Protein AF-A0A958LI31-F1 (afdb_monomer_lite)

pLDDT: mean 78.35, std 13.76, range [31.92, 94.5]

Structure (mmCIF, N/CA/C/O backbone):
data_AF-A0A958LI31-F1
#
_entry.id   AF-A0A958LI31-F1
#
loop_
_atom_site.group_PDB
_atom_site.id
_atom_site.type_symbol
_atom_site.label_atom_id
_atom_site.label_alt_id
_atom_site.label_comp_id
_atom_site.label_asym_id
_atom_site.label_entity_id
_atom_site.label_seq_id
_atom_site.pdbx_PDB_ins_code
_atom_site.Cartn_x
_atom_site.Cartn_y
_atom_site.Cartn_z
_atom_site.occupancy
_atom_site.B_iso_or_equiv
_atom_site.auth_seq_id
_atom_site.auth_comp_id
_atom_site.auth_asym_id
_atom_site.auth_atom_id
_atom_site.pdbx_PDB_model_num
ATOM 1 N N . GLU A 1 1 ? -22.443 12.038 31.064 1.00 70.25 1 GLU A N 1
ATOM 2 C CA . GLU A 1 1 ? -21.748 12.732 29.961 1.00 70.25 1 GLU A CA 1
ATOM 3 C C . GLU A 1 1 ? -21.673 11.789 28.773 1.00 70.25 1 GLU A C 1
ATOM 5 O O . GLU A 1 1 ? -21.521 10.592 28.988 1.00 70.25 1 GLU A O 1
ATOM 10 N N . THR A 1 2 ? -21.843 12.291 27.550 1.00 79.44 2 THR A N 1
ATOM 11 C CA . THR A 1 2 ? -21.658 11.473 26.344 1.00 79.44 2 THR A CA 1
ATOM 12 C C . THR A 1 2 ? -20.166 11.393 26.054 1.00 79.44 2 THR A C 1
ATOM 14 O O . THR A 1 2 ? -19.547 12.413 25.758 1.00 79.44 2 THR A O 1
ATOM 17 N N . LEU A 1 3 ? -19.588 10.199 26.161 1.00 82.00 3 LEU A N 1
ATOM 18 C CA . LEU A 1 3 ? -18.209 9.956 25.748 1.00 82.00 3 LEU A CA 1
ATOM 19 C C . LEU A 1 3 ? -18.141 9.955 24.220 1.00 82.00 3 LEU A C 1
ATOM 21 O O . LEU A 1 3 ? -19.042 9.446 23.557 1.00 82.00 3 LEU A O 1
ATOM 25 N N . TYR A 1 4 ? -17.075 10.512 23.661 1.00 84.31 4 TYR A N 1
ATOM 26 C CA . TYR A 1 4 ? -16.811 10.500 22.225 1.00 84.31 4 TYR A CA 1
ATOM 27 C C . TYR A 1 4 ? -15.497 9.786 21.962 1.00 84.31 4 TYR A C 1
ATOM 29 O O . TYR A 1 4 ? -14.560 9.907 22.750 1.00 84.31 4 TYR A O 1
ATOM 37 N N . VAL A 1 5 ? -15.419 9.078 20.839 1.00 83.12 5 VAL A N 1
ATOM 38 C CA . VAL A 1 5 ? -14.192 8.412 20.402 1.00 83.12 5 VAL A CA 1
ATOM 39 C C . VAL A 1 5 ? -13.949 8.705 18.927 1.00 83.12 5 VAL A C 1
ATOM 41 O O . VAL A 1 5 ? -14.885 8.730 18.131 1.00 83.12 5 VAL A O 1
ATOM 44 N N . SER A 1 6 ? -12.685 8.922 18.584 1.00 84.31 6 SER A N 1
ATOM 45 C CA . SER A 1 6 ? -12.131 8.942 17.229 1.00 84.31 6 SER A CA 1
ATOM 46 C C . SER A 1 6 ? -10.916 8.013 17.184 1.00 84.31 6 SER A C 1
ATOM 48 O O . SER A 1 6 ? -10.427 7.573 18.229 1.00 84.31 6 SER A O 1
ATOM 50 N N . ALA A 1 7 ? -10.425 7.708 15.986 1.00 81.00 7 ALA A N 1
ATOM 51 C CA . ALA A 1 7 ? -9.221 6.905 15.811 1.00 81.00 7 ALA A CA 1
ATOM 52 C C . ALA A 1 7 ? -8.432 7.359 14.579 1.00 81.00 7 ALA A C 1
ATOM 54 O O . ALA A 1 7 ? -8.990 7.958 13.665 1.00 81.00 7 ALA A O 1
ATOM 55 N N . ASN A 1 8 ? -7.143 7.031 14.548 1.00 81.75 8 ASN A N 1
ATOM 56 C CA . ASN A 1 8 ? -6.332 7.047 13.335 1.00 81.75 8 ASN A CA 1
ATOM 57 C C . ASN A 1 8 ? -5.664 5.676 13.206 1.00 81.75 8 ASN A C 1
ATOM 59 O O . ASN A 1 8 ? -5.265 5.103 14.222 1.00 81.75 8 ASN A O 1
ATOM 63 N N . ALA A 1 9 ? -5.537 5.167 11.986 1.00 81.50 9 ALA A N 1
ATOM 64 C CA . ALA A 1 9 ? -4.771 3.961 11.696 1.00 81.50 9 ALA A CA 1
ATOM 65 C C . ALA A 1 9 ? -3.677 4.286 10.681 1.00 81.50 9 ALA A C 1
ATOM 67 O O . ALA A 1 9 ? -3.949 4.938 9.677 1.00 81.50 9 ALA A O 1
ATOM 68 N N . TRP A 1 10 ? -2.464 3.813 10.952 1.00 81.06 10 TRP A N 1
ATOM 69 C CA . TRP A 1 10 ? -1.325 3.899 10.046 1.00 81.06 10 TRP A CA 1
ATOM 70 C C . TRP A 1 10 ? -0.891 2.476 9.725 1.00 81.06 10 TRP A C 1
ATOM 72 O O . TRP A 1 10 ? -0.568 1.708 10.632 1.00 81.06 10 TRP A O 1
ATOM 82 N N . LEU A 1 11 ? -0.970 2.113 8.453 1.00 83.19 11 LEU A N 1
ATOM 83 C CA . LEU A 1 11 ? -0.485 0.846 7.930 1.00 83.19 11 LEU A CA 1
ATOM 84 C C . LEU A 1 11 ? 0.912 1.094 7.384 1.00 83.19 11 LEU A C 1
ATOM 86 O O . LEU A 1 11 ? 1.077 2.004 6.575 1.00 83.19 11 LEU A O 1
ATOM 90 N N . TYR A 1 12 ? 1.880 0.305 7.828 1.00 83.06 12 TYR A N 1
ATOM 91 C CA . TYR A 1 12 ? 3.268 0.382 7.387 1.00 83.06 12 TYR A CA 1
ATOM 92 C C . TYR A 1 12 ? 3.603 -0.839 6.541 1.00 83.06 12 TYR A C 1
ATOM 94 O O . TYR A 1 12 ? 3.030 -1.914 6.741 1.00 83.06 12 TYR A O 1
ATOM 102 N N . PHE A 1 13 ? 4.527 -0.655 5.609 1.00 82.69 13 PHE A N 1
ATOM 103 C CA . PHE A 1 13 ? 5.178 -1.755 4.907 1.00 82.69 13 PHE A CA 1
ATOM 104 C C . PHE A 1 13 ? 6.482 -2.077 5.630 1.00 82.69 13 PHE A C 1
ATOM 106 O O . PHE A 1 13 ? 7.170 -1.147 6.030 1.00 82.69 13 PHE A O 1
ATOM 113 N N . ASP A 1 14 ? 6.828 -3.349 5.775 1.00 80.56 14 ASP A N 1
ATOM 114 C CA . ASP A 1 14 ? 8.013 -3.811 6.504 1.00 80.56 14 ASP A CA 1
ATOM 115 C C . ASP A 1 14 ? 8.055 -3.298 7.965 1.00 80.56 14 ASP A C 1
ATOM 117 O O . ASP A 1 14 ? 7.005 -3.219 8.615 1.00 80.56 14 ASP A O 1
ATOM 121 N N . ASP A 1 15 ? 9.233 -2.975 8.513 1.00 77.50 15 ASP A N 1
ATOM 122 C CA . ASP A 1 15 ? 9.362 -2.411 9.860 1.00 77.50 15 ASP A CA 1
ATOM 123 C C . ASP A 1 15 ? 8.848 -0.951 9.913 1.00 77.50 15 ASP A C 1
ATOM 125 O O . ASP A 1 15 ? 9.413 -0.069 9.264 1.00 77.50 15 ASP A O 1
ATOM 129 N N . PRO A 1 16 ? 7.828 -0.618 10.726 1.00 73.00 16 PRO A N 1
ATOM 130 C CA . PRO A 1 16 ? 7.309 0.745 10.878 1.00 73.00 16 PRO A CA 1
ATOM 131 C C . PRO A 1 16 ? 8.311 1.771 11.431 1.00 73.00 16 PRO A C 1
ATOM 133 O O . PRO A 1 16 ? 8.047 2.970 11.340 1.00 73.00 16 PRO A O 1
ATOM 136 N N . ASN A 1 17 ? 9.419 1.344 12.041 1.00 74.94 17 ASN A N 1
ATOM 137 C CA . ASN A 1 17 ? 10.481 2.240 12.508 1.00 74.94 17 ASN A CA 1
ATOM 138 C C . ASN A 1 17 ? 11.459 2.619 11.390 1.00 74.94 17 ASN A C 1
ATOM 140 O O . ASN A 1 17 ? 12.151 3.630 11.510 1.00 74.94 17 ASN A O 1
ATOM 144 N N . GLU A 1 18 ? 11.516 1.820 10.327 1.00 75.19 18 GLU A N 1
ATOM 145 C CA . GLU A 1 18 ? 12.444 1.994 9.205 1.00 75.19 18 GLU A CA 1
ATOM 146 C C . GLU A 1 18 ? 11.712 2.390 7.914 1.00 75.19 18 GLU A C 1
ATOM 148 O O . GLU A 1 18 ? 12.290 2.998 7.010 1.00 75.19 18 GLU A O 1
ATOM 153 N N . SER A 1 19 ? 10.414 2.100 7.838 1.00 78.62 19 SER A N 1
ATOM 154 C CA . SER A 1 19 ? 9.608 2.293 6.647 1.00 78.62 19 SER A CA 1
ATOM 155 C C . SER A 1 19 ? 9.188 3.738 6.428 1.00 78.62 19 SER A C 1
ATOM 157 O O . SER A 1 19 ? 8.560 4.383 7.271 1.00 78.62 19 SER A O 1
ATOM 159 N N . ASN A 1 20 ? 9.461 4.223 5.219 1.00 77.75 20 ASN A N 1
ATOM 160 C CA . ASN A 1 20 ? 8.938 5.492 4.714 1.00 77.75 20 ASN A CA 1
ATOM 161 C C . ASN A 1 20 ? 7.593 5.322 3.981 1.00 77.75 20 ASN A C 1
ATOM 163 O O . ASN A 1 20 ? 6.986 6.303 3.538 1.00 77.75 20 ASN A O 1
ATOM 167 N N . GLU A 1 21 ? 7.119 4.083 3.852 1.00 86.44 21 GLU A N 1
ATOM 168 C CA . GLU A 1 21 ? 5.902 3.728 3.140 1.00 86.44 21 GLU A CA 1
ATOM 169 C C . GLU A 1 21 ? 4.777 3.476 4.124 1.00 86.44 21 GLU A C 1
ATOM 171 O O . GLU A 1 21 ? 4.844 2.588 4.975 1.00 86.44 21 GLU A O 1
ATOM 176 N N . PHE A 1 22 ? 3.709 4.254 3.992 1.00 86.25 22 PHE A N 1
ATOM 177 C CA . PHE A 1 22 ? 2.566 4.099 4.867 1.00 86.25 22 PHE A CA 1
ATOM 178 C C . PHE A 1 22 ? 1.269 4.556 4.217 1.00 86.25 22 PHE A C 1
ATOM 180 O O . PHE A 1 22 ? 1.245 5.433 3.351 1.00 86.25 22 PHE A O 1
ATOM 187 N N . ILE A 1 23 ? 0.170 4.009 4.727 1.00 85.00 23 ILE A N 1
ATOM 188 C CA . ILE A 1 23 ? -1.191 4.448 4.432 1.00 85.00 23 ILE A CA 1
ATOM 189 C C . ILE A 1 23 ? -1.825 4.904 5.737 1.00 85.00 23 ILE A C 1
ATOM 191 O O . ILE A 1 23 ? -1.855 4.164 6.718 1.00 85.00 23 ILE A O 1
ATOM 195 N N . GLY A 1 24 ? -2.334 6.133 5.750 1.00 83.44 24 GLY A N 1
ATOM 196 C CA . GLY A 1 24 ? -3.029 6.694 6.904 1.00 83.44 24 GLY A CA 1
ATOM 197 C C . GLY A 1 24 ? -4.534 6.765 6.675 1.00 83.44 24 GLY A C 1
ATOM 198 O O . GLY A 1 24 ? -4.978 7.214 5.618 1.00 83.44 24 GLY A O 1
ATOM 199 N N . TYR A 1 25 ? -5.300 6.367 7.688 1.00 83.75 25 TYR A N 1
ATOM 200 C CA . TYR A 1 25 ? -6.749 6.512 7.773 1.00 83.75 25 TYR A CA 1
ATOM 201 C C . TYR A 1 25 ? -7.124 7.322 9.003 1.00 83.75 25 TYR A C 1
ATOM 203 O O . TYR A 1 25 ? -6.691 7.014 10.118 1.00 83.75 25 TYR A O 1
ATOM 211 N N . LYS A 1 26 ? -8.004 8.303 8.816 1.00 84.38 26 LYS A N 1
ATOM 212 C CA . LYS A 1 26 ? -8.664 9.011 9.907 1.00 84.38 26 LYS A CA 1
ATOM 213 C C . LYS A 1 26 ? -10.083 8.478 10.069 1.00 84.38 26 LYS A C 1
ATOM 21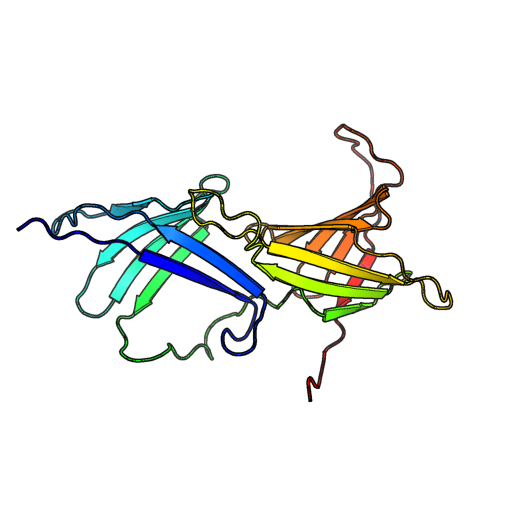5 O O . LYS A 1 26 ? -10.817 8.325 9.099 1.00 84.38 26 LYS A O 1
ATOM 220 N N . PHE A 1 27 ? -10.486 8.231 11.306 1.00 84.06 27 PHE A N 1
ATOM 221 C CA . PHE A 1 27 ? -11.846 7.839 11.651 1.00 84.06 27 PHE A CA 1
ATOM 222 C C . PHE A 1 27 ? -12.507 8.951 12.449 1.00 84.06 27 PHE A C 1
ATOM 224 O O . PHE A 1 27 ? -11.981 9.397 13.478 1.00 84.06 27 PHE A O 1
ATOM 231 N N . ASP A 1 28 ? -13.663 9.395 11.967 1.00 83.12 28 ASP A N 1
ATOM 232 C CA . ASP A 1 28 ? -14.330 10.561 12.525 1.00 83.12 28 ASP A CA 1
ATOM 233 C C . ASP A 1 28 ? -14.778 10.341 13.969 1.00 83.12 28 ASP A C 1
ATOM 235 O O . ASP A 1 28 ? -15.112 9.236 14.412 1.00 83.12 28 ASP A O 1
ATOM 239 N N . GLN A 1 29 ? -14.784 11.441 14.719 1.00 85.25 29 GLN A N 1
ATOM 240 C CA . GLN A 1 29 ? -15.249 11.441 16.094 1.00 85.25 29 GLN A CA 1
ATOM 241 C C . GLN A 1 29 ? -16.747 11.147 16.142 1.00 85.25 29 GLN A C 1
ATOM 243 O O . GLN A 1 29 ? -17.547 11.804 15.477 1.00 85.25 29 GLN A O 1
ATOM 248 N N . ARG A 1 30 ? -17.146 10.202 16.994 1.00 83.75 30 ARG A N 1
ATOM 249 C CA . ARG A 1 30 ? -18.555 9.846 17.186 1.00 83.75 30 ARG A CA 1
ATOM 250 C C . ARG A 1 30 ? -18.868 9.482 18.641 1.00 83.75 30 AR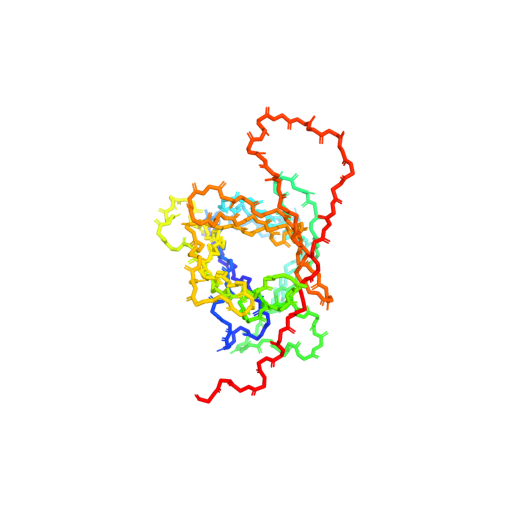G A C 1
ATOM 252 O O . ARG A 1 30 ? -17.958 9.096 19.379 1.00 83.75 30 ARG A O 1
ATOM 259 N N . PRO A 1 31 ? -20.138 9.598 19.072 1.00 84.00 31 PRO A N 1
ATOM 260 C CA . PRO A 1 31 ? -20.556 9.179 20.405 1.00 84.00 31 PRO A CA 1
ATOM 261 C C . PRO A 1 31 ? -20.245 7.700 20.641 1.00 84.00 31 PRO A C 1
ATOM 263 O O . PRO A 1 31 ? -20.618 6.846 19.834 1.00 84.00 31 PRO A O 1
ATOM 266 N N . TYR A 1 32 ? -19.589 7.402 21.756 1.00 76.62 32 TYR A N 1
ATOM 267 C CA . TYR A 1 32 ? -19.363 6.048 22.231 1.00 76.62 32 TYR A CA 1
ATOM 268 C C . TYR A 1 32 ? -20.635 5.522 22.892 1.00 76.62 32 TYR A C 1
ATOM 270 O O . TYR A 1 32 ? -21.136 6.087 23.865 1.00 76.62 32 TYR A O 1
ATOM 278 N N . LEU A 1 33 ? -21.166 4.441 22.328 1.00 72.19 33 LEU A N 1
ATOM 279 C CA . LEU A 1 33 ? -22.332 3.742 22.847 1.00 72.19 33 LEU A CA 1
ATOM 280 C C . LEU A 1 33 ? -21.827 2.467 23.521 1.00 72.19 33 LEU A C 1
ATOM 282 O O . LEU A 1 33 ? -21.555 1.479 22.845 1.00 72.19 33 LEU A O 1
ATOM 286 N N . ASP A 1 34 ? -21.704 2.515 24.849 1.00 58.94 34 ASP A N 1
ATOM 287 C CA . ASP A 1 34 ? -21.115 1.475 25.718 1.00 58.94 34 ASP A CA 1
ATOM 288 C C . ASP A 1 34 ? -21.792 0.089 25.598 1.00 58.94 34 ASP A C 1
ATOM 290 O O . ASP A 1 34 ? -21.317 -0.914 26.119 1.00 58.94 34 ASP A O 1
ATOM 294 N N . THR A 1 35 ? -22.920 0.019 24.890 1.00 56.00 35 THR A N 1
ATOM 295 C CA . THR A 1 35 ? -23.760 -1.170 24.715 1.00 56.00 35 THR A CA 1
ATOM 296 C C . THR A 1 35 ? -23.881 -1.639 23.267 1.00 56.00 35 THR A C 1
ATOM 298 O O . THR A 1 35 ? -24.686 -2.529 23.003 1.00 56.00 35 THR A O 1
ATOM 301 N N . ALA A 1 36 ? -23.138 -1.060 22.317 1.00 58.12 36 ALA A N 1
ATOM 302 C CA . ALA A 1 36 ? -23.287 -1.383 20.900 1.00 58.12 36 ALA A CA 1
ATOM 303 C C . ALA A 1 36 ? -22.336 -2.518 20.465 1.00 58.12 36 ALA A C 1
ATOM 305 O O . ALA A 1 36 ? -21.187 -2.238 20.106 1.00 58.12 36 ALA A O 1
ATOM 306 N N . PRO A 1 37 ? -22.780 -3.794 20.405 1.00 62.09 37 PRO A N 1
ATOM 307 C CA . PRO A 1 37 ? -22.110 -4.747 19.532 1.00 62.09 37 PRO A CA 1
ATOM 308 C C . PRO A 1 37 ? -22.123 -4.161 18.115 1.00 62.09 37 PRO A C 1
ATOM 310 O O . PRO A 1 37 ? -23.160 -3.668 17.665 1.00 62.09 37 PRO A O 1
ATOM 313 N N . ASN A 1 38 ? -20.995 -4.230 17.402 1.00 71.94 38 ASN A N 1
ATOM 314 C CA . ASN A 1 38 ? -20.827 -3.682 16.048 1.00 71.94 38 ASN A CA 1
ATOM 315 C C . ASN A 1 38 ? -20.674 -2.158 15.973 1.00 71.94 38 ASN A C 1
ATOM 317 O O . ASN A 1 38 ? -21.108 -1.546 14.995 1.00 71.94 38 ASN A O 1
ATOM 321 N N . PHE A 1 39 ? -20.054 -1.536 16.977 1.00 83.94 39 PHE A N 1
ATOM 322 C CA . PHE A 1 39 ? -19.638 -0.141 16.856 1.00 83.94 39 PHE A CA 1
ATOM 323 C C . PHE A 1 39 ? -18.774 0.050 15.600 1.00 83.94 39 PHE A C 1
ATOM 325 O O . PHE A 1 39 ? -17.855 -0.725 15.348 1.00 83.94 39 PHE A O 1
ATOM 332 N N . LEU A 1 40 ? -19.076 1.077 14.809 1.00 86.75 40 LEU A N 1
ATOM 333 C CA . LEU A 1 40 ? -18.458 1.302 13.508 1.00 86.75 40 LEU A CA 1
ATOM 334 C C . LEU A 1 40 ? -17.608 2.568 13.544 1.00 86.75 40 LEU A C 1
ATOM 336 O O . LEU A 1 40 ? -18.116 3.653 13.810 1.00 86.75 40 LEU A O 1
ATOM 340 N N . PHE A 1 41 ? -16.326 2.457 13.249 1.00 86.25 41 PHE A N 1
ATOM 341 C CA . PHE A 1 41 ? -15.508 3.605 12.898 1.00 86.25 41 PHE A CA 1
ATOM 342 C C . PHE A 1 41 ? -15.597 3.794 11.389 1.00 86.25 41 PHE A C 1
ATOM 344 O O . PHE A 1 41 ? -15.041 3.008 10.622 1.00 86.25 41 PHE A O 1
ATOM 351 N N . GLU A 1 42 ? -16.332 4.822 10.977 1.00 84.44 42 GLU A N 1
ATOM 352 C CA . GLU A 1 42 ? -16.373 5.240 9.580 1.00 84.44 42 GLU A CA 1
ATOM 353 C C . GLU A 1 42 ? -15.064 5.949 9.269 1.00 84.44 42 GLU A C 1
ATOM 355 O O . GLU A 1 42 ? -14.726 6.962 9.889 1.00 84.44 42 GLU A O 1
ATOM 360 N N . GLY A 1 43 ? -14.289 5.334 8.382 1.00 74.81 43 GLY A N 1
ATOM 361 C CA . GLY A 1 43 ? -13.014 5.864 7.955 1.00 74.81 43 GLY A CA 1
ATOM 362 C C . GLY A 1 43 ? -13.206 6.823 6.802 1.00 74.81 43 GLY A C 1
ATOM 363 O O . GLY A 1 43 ? -14.128 6.720 5.982 1.00 74.81 43 GLY A O 1
ATOM 364 N N . SER A 1 44 ? -12.289 7.761 6.741 1.00 73.50 44 SER A N 1
ATOM 365 C CA . SER A 1 44 ? -12.113 8.636 5.615 1.00 73.50 44 SER A CA 1
ATOM 366 C C . SER A 1 44 ? -11.440 7.850 4.467 1.00 73.50 44 SER A C 1
ATOM 368 O O . SER A 1 44 ? -10.626 6.956 4.703 1.00 73.50 44 SER A O 1
ATOM 370 N N . GLY A 1 45 ? -11.852 8.073 3.215 1.00 78.44 45 GLY A N 1
ATOM 371 C CA . GLY A 1 45 ? -11.432 7.225 2.085 1.00 78.44 45 GLY A CA 1
ATOM 372 C C . GLY A 1 45 ? -12.177 5.881 2.012 1.00 78.44 45 GLY A C 1
ATOM 373 O O . GLY A 1 45 ? -13.397 5.843 2.190 1.00 78.44 45 GLY A O 1
ATOM 374 N N . ASP A 1 46 ? -11.457 4.791 1.718 1.00 81.38 46 ASP A N 1
ATOM 375 C CA . ASP A 1 46 ? -12.030 3.466 1.411 1.00 81.38 46 ASP A CA 1
ATOM 376 C C . ASP A 1 46 ? -12.180 2.529 2.626 1.00 81.38 46 ASP A C 1
ATOM 378 O O . ASP A 1 46 ? -12.748 1.458 2.496 1.00 81.38 46 ASP A O 1
ATOM 382 N N . ALA A 1 47 ? -11.727 2.889 3.828 1.00 87.50 47 ALA A N 1
ATOM 383 C CA . ALA A 1 47 ? -11.799 1.969 4.968 1.00 87.50 47 ALA A CA 1
ATOM 384 C C . ALA A 1 47 ? -12.974 2.250 5.913 1.00 87.50 47 ALA A C 1
ATOM 386 O O . ALA A 1 47 ? -13.382 3.396 6.111 1.00 87.50 47 ALA A O 1
ATOM 387 N N . PHE A 1 48 ? -13.470 1.204 6.569 1.00 89.56 48 PHE A N 1
ATOM 388 C CA . PHE A 1 48 ? -14.190 1.318 7.836 1.00 89.56 48 PHE A CA 1
ATOM 389 C C . PHE A 1 48 ? -13.826 0.152 8.758 1.00 89.56 48 PHE A C 1
ATOM 391 O O . PHE A 1 48 ? -13.458 -0.937 8.314 1.00 89.56 48 PHE A O 1
ATOM 398 N N . PHE A 1 49 ? -13.933 0.376 10.065 1.00 88.44 49 PHE A N 1
ATOM 399 C CA . PHE A 1 49 ? -13.574 -0.614 11.075 1.00 88.44 49 PHE A CA 1
ATOM 400 C C . PHE A 1 49 ? -14.776 -0.938 11.958 1.00 88.44 49 PHE A C 1
ATOM 402 O O . PHE A 1 49 ? -15.327 -0.071 12.638 1.00 88.44 49 PHE A O 1
ATOM 409 N N . ARG A 1 50 ? -15.198 -2.204 11.955 1.00 90.00 50 ARG A N 1
ATOM 410 C CA . ARG A 1 50 ? -16.307 -2.694 12.777 1.00 90.00 50 ARG A CA 1
ATOM 411 C C . ARG A 1 50 ? -15.759 -3.356 14.029 1.00 90.00 50 ARG A C 1
ATOM 413 O O . ARG A 1 50 ? -15.207 -4.449 13.963 1.00 90.00 50 ARG A O 1
ATOM 420 N N . VAL A 1 51 ? -15.976 -2.743 15.182 1.00 88.00 51 VAL A N 1
ATOM 421 C CA . VAL A 1 51 ? -15.632 -3.325 16.479 1.00 88.00 51 VAL A CA 1
ATOM 422 C C . VAL A 1 51 ? -16.599 -4.456 16.810 1.00 88.00 51 VAL A C 1
ATOM 424 O O . VAL A 1 51 ? -17.814 -4.258 16.886 1.00 88.00 51 VAL A O 1
ATOM 427 N N . THR A 1 52 ? -16.055 -5.644 17.050 1.00 87.75 52 THR A N 1
ATOM 428 C CA . THR A 1 52 ? -16.814 -6.829 17.471 1.00 87.75 52 THR A CA 1
ATOM 429 C C . THR A 1 52 ? -16.647 -7.113 18.960 1.00 87.75 52 THR A C 1
ATOM 431 O O . THR A 1 52 ? -17.554 -7.670 19.574 1.00 87.75 52 THR A O 1
ATOM 434 N N . SER A 1 53 ? -15.528 -6.696 19.560 1.00 85.06 53 SER A N 1
ATOM 435 C CA . SER A 1 53 ? -15.277 -6.798 20.996 1.00 85.06 53 SER A CA 1
ATOM 436 C C . SER A 1 53 ? -14.433 -5.626 21.484 1.00 85.06 53 SER A C 1
ATOM 438 O O . SER A 1 53 ? -13.452 -5.237 20.853 1.00 85.06 53 SER A O 1
ATOM 440 N N . TRP A 1 54 ? -14.807 -5.067 22.629 1.00 84.12 54 TRP A N 1
ATOM 441 C CA . TRP A 1 54 ? -14.100 -3.964 23.264 1.00 84.12 54 TRP A CA 1
ATOM 442 C C . TRP A 1 54 ? -13.900 -4.297 24.740 1.00 84.12 54 TRP A C 1
ATOM 444 O O . TRP A 1 54 ? -14.864 -4.428 25.490 1.00 84.12 54 TRP A O 1
ATOM 454 N N . THR A 1 55 ? -12.649 -4.425 25.174 1.00 81.12 55 THR A N 1
ATOM 455 C CA . THR A 1 55 ? -12.287 -4.707 26.568 1.00 81.12 55 THR A CA 1
ATOM 456 C C . THR A 1 55 ? -11.357 -3.628 27.124 1.00 81.12 55 THR A C 1
ATOM 458 O O . THR A 1 55 ? -10.942 -2.695 26.431 1.00 81.12 55 THR A O 1
ATOM 461 N N . SER A 1 56 ? -11.010 -3.739 28.408 1.00 78.50 56 SER A N 1
ATOM 462 C CA . SER A 1 56 ? -10.011 -2.866 29.029 1.00 78.50 56 SER A CA 1
ATOM 463 C C . SER A 1 56 ? -8.610 -3.044 28.437 1.00 78.50 56 SER A C 1
ATOM 465 O O . SER A 1 56 ? -7.824 -2.102 28.498 1.00 78.50 56 SER A O 1
ATOM 467 N N . THR A 1 57 ? -8.314 -4.203 27.840 1.00 80.44 57 THR A N 1
ATOM 468 C CA . THR A 1 57 ? -6.983 -4.580 27.342 1.00 80.44 57 THR A CA 1
ATOM 469 C C . THR A 1 57 ? -6.881 -4.627 25.822 1.00 80.44 57 THR A C 1
ATOM 471 O O . THR A 1 57 ? -5.771 -4.572 25.301 1.00 80.44 57 THR A O 1
ATOM 474 N N . ALA A 1 58 ? -7.990 -4.716 25.086 1.00 82.56 58 ALA A N 1
ATOM 475 C CA . ALA A 1 58 ?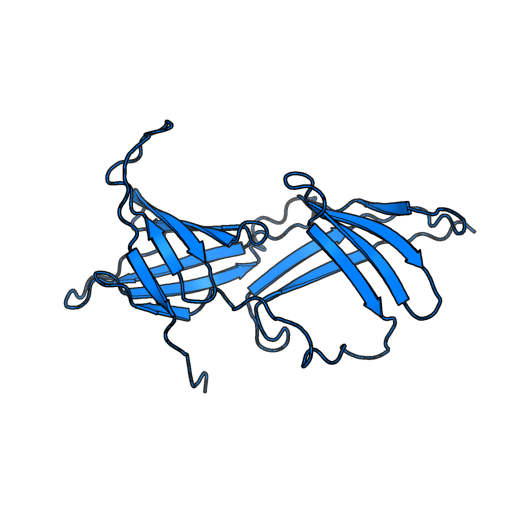 -7.956 -4.792 23.630 1.00 82.56 58 ALA A CA 1
ATOM 476 C C . ALA A 1 58 ? -9.251 -4.301 22.971 1.00 82.56 58 ALA A C 1
ATOM 478 O O . ALA A 1 58 ? -10.331 -4.353 23.557 1.00 82.56 58 ALA A O 1
ATOM 479 N N . ILE A 1 59 ? -9.136 -3.873 21.718 1.00 83.56 59 ILE A N 1
ATOM 480 C CA . ILE A 1 59 ? -10.255 -3.660 20.801 1.00 83.56 59 ILE A CA 1
ATOM 481 C C . ILE A 1 59 ? -10.064 -4.644 19.652 1.00 83.56 59 ILE A C 1
ATOM 483 O O . ILE A 1 59 ? -9.049 -4.603 18.963 1.00 83.56 59 ILE A O 1
ATOM 487 N N . VAL A 1 60 ? -11.024 -5.541 19.463 1.00 86.81 60 VAL A N 1
ATOM 488 C CA . VAL A 1 60 ? -11.038 -6.513 18.370 1.00 86.81 60 VAL A CA 1
ATOM 489 C C . VAL A 1 60 ? -12.162 -6.144 17.422 1.00 86.81 60 VAL A C 1
ATOM 491 O O . VAL A 1 60 ? -13.266 -5.777 17.836 1.00 86.81 60 VAL A O 1
ATOM 494 N N . GLY A 1 61 ? -11.889 -6.251 16.135 1.00 89.88 61 GLY A N 1
ATOM 495 C CA . GLY A 1 61 ? -12.877 -5.968 15.123 1.00 89.88 61 GLY A CA 1
ATOM 496 C C . GLY A 1 61 ? -12.485 -6.502 13.767 1.00 89.88 61 GLY A C 1
ATOM 497 O O . GLY A 1 61 ? -11.597 -7.337 13.611 1.00 89.88 61 GLY A O 1
ATOM 498 N N . GLU A 1 62 ? -13.187 -5.999 12.776 1.00 91.75 62 GLU A N 1
ATOM 499 C CA . GLU A 1 62 ? -13.053 -6.381 11.389 1.00 91.75 62 GLU A CA 1
ATOM 500 C C . GLU A 1 62 ? -12.748 -5.137 10.568 1.00 91.75 62 GLU A C 1
ATOM 502 O O . GLU A 1 62 ? -13.432 -4.116 10.694 1.00 91.75 62 GLU A O 1
ATOM 507 N N . TRP A 1 63 ? -11.716 -5.231 9.739 1.00 89.81 63 TRP A N 1
ATOM 508 C CA . TRP A 1 63 ? -11.364 -4.198 8.780 1.00 89.81 63 TRP A CA 1
ATOM 509 C C . TRP A 1 63 ? -12.085 -4.453 7.467 1.00 89.81 63 TRP A C 1
ATOM 511 O O . TRP A 1 63 ? -12.085 -5.578 6.954 1.00 89.81 63 TRP A O 1
ATOM 521 N N . TYR A 1 64 ? -12.684 -3.403 6.923 1.00 91.38 64 TYR A N 1
ATOM 522 C CA . TYR A 1 64 ? -13.377 -3.442 5.650 1.00 91.38 64 TYR A CA 1
ATOM 523 C C . TYR A 1 64 ? -12.841 -2.362 4.721 1.00 91.38 64 TYR A C 1
ATOM 525 O O . TYR A 1 64 ? -12.615 -1.228 5.139 1.00 91.38 64 TYR A O 1
ATOM 533 N N . SER A 1 65 ? -12.723 -2.729 3.452 1.00 88.12 65 SER A N 1
ATOM 534 C CA . SER A 1 65 ? -12.696 -1.811 2.323 1.00 88.12 65 SER A CA 1
ATOM 535 C C . SER A 1 65 ? -14.141 -1.581 1.853 1.00 88.12 65 SER A C 1
ATOM 537 O O . SER A 1 65 ? -14.943 -2.518 1.801 1.00 88.12 65 SER A O 1
ATOM 539 N N . LYS A 1 66 ? -14.506 -0.343 1.514 1.00 87.06 66 LYS A N 1
ATOM 540 C CA . LYS A 1 66 ? -15.824 0.013 0.968 1.00 87.06 66 LYS A CA 1
ATOM 541 C C . LYS A 1 66 ? -15.975 -0.533 -0.451 1.00 87.06 66 LYS A C 1
ATOM 543 O O . LYS A 1 66 ? -17.093 -0.838 -0.858 1.00 87.06 66 LYS A O 1
ATOM 548 N N . VAL A 1 67 ? -14.864 -0.690 -1.168 1.00 86.94 67 VAL A N 1
ATOM 549 C CA . VAL A 1 67 ? -14.806 -1.275 -2.511 1.00 86.94 67 VAL A CA 1
ATOM 550 C C . VAL A 1 67 ? -14.731 -2.806 -2.470 1.00 86.94 67 VAL A C 1
ATOM 552 O O . VAL A 1 67 ? -15.489 -3.468 -3.178 1.00 86.94 67 VAL A O 1
ATOM 555 N N . TYR A 1 68 ? -13.865 -3.384 -1.635 1.00 84.56 68 TYR A N 1
ATOM 556 C CA . TYR A 1 68 ? -13.543 -4.820 -1.658 1.00 84.56 68 TYR A CA 1
ATOM 557 C C . TYR A 1 68 ? -14.234 -5.650 -0.563 1.00 84.56 68 TYR A C 1
ATOM 559 O O . TYR A 1 68 ? -14.200 -6.880 -0.595 1.00 84.56 68 TYR A O 1
ATOM 567 N N . GLY A 1 69 ? -14.904 -5.013 0.398 1.00 90.38 69 GLY A N 1
ATOM 568 C CA . GLY A 1 69 ? -15.596 -5.696 1.490 1.00 90.38 69 GLY A CA 1
ATOM 569 C C . GLY A 1 69 ? -14.668 -6.083 2.644 1.00 90.38 69 GLY A C 1
ATOM 570 O O . GLY A 1 69 ? -13.776 -5.327 3.019 1.00 90.38 69 GLY A O 1
ATOM 571 N N . ARG A 1 70 ? -14.921 -7.232 3.288 1.00 91.62 70 ARG A N 1
ATOM 572 C CA . ARG A 1 70 ? -14.192 -7.658 4.498 1.00 91.62 70 ARG A CA 1
ATOM 573 C C . ARG A 1 70 ? -12.758 -8.047 4.145 1.00 91.62 70 ARG A C 1
ATOM 575 O O . ARG A 1 70 ? -12.553 -9.051 3.474 1.00 91.62 70 ARG A O 1
ATOM 582 N N . VAL A 1 71 ? -11.793 -7.299 4.669 1.00 87.50 71 VAL A N 1
ATOM 583 C CA . VAL A 1 71 ? -10.358 -7.524 4.434 1.00 87.50 71 VAL A CA 1
ATOM 584 C C . VAL A 1 71 ? -9.794 -8.494 5.464 1.00 87.50 71 VAL A C 1
ATOM 586 O O . VAL A 1 71 ? -9.078 -9.427 5.120 1.00 87.50 71 VAL A O 1
ATOM 589 N N . GLY A 1 72 ? -10.147 -8.321 6.740 1.00 87.00 72 GLY A N 1
ATOM 590 C CA . GLY A 1 72 ? -9.596 -9.172 7.790 1.00 87.00 72 GLY A CA 1
ATOM 591 C C . GLY A 1 72 ? -10.052 -8.821 9.197 1.00 87.00 72 GLY A C 1
ATOM 592 O O . GLY A 1 72 ? -10.934 -7.986 9.408 1.00 87.00 72 GLY A O 1
ATOM 593 N N . THR A 1 73 ? -9.444 -9.488 10.174 1.00 86.56 73 THR A N 1
ATOM 594 C CA . THR A 1 73 ? -9.634 -9.220 11.602 1.00 86.56 73 THR A CA 1
ATOM 595 C C . THR A 1 73 ? -8.485 -8.359 12.107 1.00 86.56 73 THR A C 1
ATOM 597 O O . THR A 1 73 ? -7.329 -8.636 11.810 1.00 86.56 73 THR A O 1
ATOM 600 N N . VAL A 1 74 ? -8.807 -7.331 12.888 1.00 84.00 74 VAL A N 1
ATOM 601 C CA . VAL A 1 74 ? -7.825 -6.441 13.514 1.00 84.00 74 VAL A CA 1
ATOM 602 C C . VAL A 1 74 ? -7.973 -6.534 15.021 1.00 84.00 74 VAL A C 1
ATOM 604 O O . VAL A 1 74 ? -9.086 -6.541 15.553 1.00 84.00 74 VAL A O 1
ATOM 607 N N . GLN A 1 75 ? -6.840 -6.584 15.711 1.00 83.44 75 GLN A N 1
ATOM 608 C CA . GLN A 1 75 ? -6.769 -6.536 17.161 1.00 83.44 75 GLN A CA 1
ATOM 609 C C . GLN A 1 75 ? -5.814 -5.422 17.582 1.00 83.44 75 GLN A C 1
ATOM 611 O O . GLN A 1 75 ? -4.611 -5.495 17.364 1.00 83.44 75 GLN A O 1
ATOM 616 N N . LEU A 1 76 ? -6.367 -4.403 18.229 1.00 78.00 76 LEU A N 1
ATOM 617 C CA . LEU A 1 76 ? -5.621 -3.317 18.845 1.00 78.00 76 LEU A CA 1
ATOM 618 C C . LEU A 1 76 ? -5.450 -3.648 20.322 1.00 78.00 76 LEU A C 1
ATOM 620 O O . LEU A 1 76 ? -6.404 -3.567 21.098 1.00 78.00 76 LEU A O 1
ATOM 624 N N . VAL A 1 77 ? -4.249 -4.045 20.727 1.00 75.62 77 VAL A N 1
ATOM 625 C CA . VAL A 1 77 ? -3.952 -4.277 22.142 1.00 75.62 77 VAL A CA 1
ATOM 626 C C . VAL A 1 77 ? -3.612 -2.946 22.799 1.00 75.62 77 VAL A C 1
ATOM 628 O O . VAL A 1 77 ? -2.751 -2.204 22.336 1.00 75.62 77 VAL A O 1
ATOM 631 N N . ARG A 1 78 ? -4.302 -2.640 23.898 1.00 73.75 78 ARG A N 1
ATOM 632 C CA . ARG A 1 78 ? -4.035 -1.468 24.731 1.00 73.75 78 ARG A CA 1
ATOM 633 C C . ARG A 1 78 ? -2.763 -1.741 25.519 1.00 73.75 78 ARG A C 1
ATOM 635 O O . ARG A 1 78 ? -2.783 -2.356 26.580 1.00 73.75 78 ARG A O 1
ATOM 642 N N . SER A 1 79 ? -1.657 -1.331 24.930 1.00 66.56 79 SER A N 1
ATOM 643 C CA . SER A 1 79 ? -0.309 -1.488 25.446 1.00 66.56 79 SER A CA 1
ATOM 644 C C . SER A 1 79 ? 0.291 -0.098 25.665 1.00 66.56 79 SER A C 1
ATOM 646 O O . SER A 1 79 ? 0.032 0.818 24.889 1.00 66.56 79 SER A O 1
ATOM 648 N N . ASN A 1 80 ? 1.105 0.063 26.710 1.00 60.06 80 ASN A N 1
ATOM 649 C CA . ASN A 1 80 ? 1.868 1.295 26.947 1.00 60.06 80 ASN A CA 1
ATOM 650 C C . ASN A 1 80 ? 3.139 1.381 26.066 1.00 60.06 80 ASN A C 1
ATOM 652 O O . ASN A 1 80 ? 3.972 2.255 26.287 1.00 60.06 80 ASN A O 1
ATOM 656 N N . GLY A 1 81 ? 3.306 0.472 25.097 1.00 54.88 81 GLY A N 1
ATOM 657 C CA . GLY A 1 81 ? 4.427 0.416 24.155 1.00 54.88 81 GLY A CA 1
ATOM 658 C C . GLY A 1 81 ? 4.051 -0.240 22.819 1.00 54.88 81 GLY A C 1
ATOM 659 O O . GLY A 1 81 ? 2.941 -0.756 22.661 1.00 54.88 81 GLY A O 1
ATOM 660 N N . PHE A 1 82 ? 4.970 -0.216 21.854 1.00 53.31 82 PHE A N 1
ATOM 661 C CA . PHE A 1 82 ? 4.786 -0.856 20.549 1.00 53.31 82 PHE A CA 1
ATOM 662 C C . PHE A 1 82 ? 4.652 -2.381 20.695 1.00 53.31 82 PHE A C 1
ATOM 664 O O . PHE A 1 82 ? 5.278 -2.994 21.560 1.00 53.31 82 PHE A O 1
ATOM 671 N N . PHE A 1 83 ? 3.774 -2.982 19.892 1.00 57.66 83 PHE A N 1
ATOM 672 C CA . PHE A 1 83 ? 3.545 -4.428 19.881 1.00 57.66 83 PHE A CA 1
ATOM 673 C C . PHE A 1 83 ? 4.799 -5.143 19.349 1.00 57.66 83 PHE A C 1
ATOM 675 O O . PHE A 1 83 ? 5.442 -4.627 18.441 1.00 57.66 83 PHE A O 1
ATOM 682 N N . ASN A 1 84 ? 5.157 -6.314 19.890 1.00 57.38 84 ASN A N 1
ATOM 683 C CA . ASN A 1 84 ? 6.215 -7.134 19.288 1.00 57.38 84 ASN A CA 1
ATOM 684 C C . ASN A 1 84 ? 5.688 -7.679 17.944 1.00 57.38 84 ASN A C 1
ATOM 686 O O . ASN A 1 84 ? 4.693 -8.409 17.922 1.00 57.38 84 ASN A O 1
ATOM 690 N N . MET A 1 85 ? 6.326 -7.277 16.842 1.00 58.28 85 MET A N 1
ATOM 691 C CA . MET A 1 85 ? 5.919 -7.608 15.471 1.00 58.28 85 MET A CA 1
ATOM 692 C C . MET A 1 85 ? 6.597 -8.866 14.921 1.00 58.28 85 MET A C 1
ATOM 694 O O . MET A 1 85 ? 6.199 -9.324 13.856 1.00 58.28 85 MET A O 1
ATOM 698 N N . ASP A 1 86 ? 7.522 -9.486 15.663 1.00 58.72 86 ASP A N 1
ATOM 699 C CA . ASP A 1 86 ? 8.361 -10.615 15.213 1.00 58.72 86 ASP A CA 1
ATOM 700 C C . ASP A 1 86 ? 7.549 -11.860 14.800 1.00 58.72 86 ASP A C 1
ATOM 702 O O . ASP A 1 86 ? 8.076 -12.803 14.217 1.00 58.72 86 ASP A O 1
ATOM 706 N N . SER A 1 87 ? 6.255 -11.894 15.134 1.00 56.06 87 SER A N 1
ATOM 707 C CA . SER A 1 87 ? 5.336 -12.993 14.818 1.00 56.06 87 SER A CA 1
ATOM 708 C C . SER A 1 87 ? 4.339 -12.686 13.696 1.00 56.06 87 SER A C 1
ATOM 710 O O . SER A 1 87 ? 3.511 -13.546 13.386 1.00 56.06 87 SER A O 1
ATOM 712 N N . GLN A 1 88 ? 4.373 -11.489 13.101 1.00 62.00 88 GLN A N 1
ATOM 713 C CA . GLN A 1 88 ? 3.435 -11.093 12.050 1.00 62.00 88 GLN A CA 1
ATOM 714 C C . GLN A 1 88 ? 4.096 -11.072 10.675 1.00 62.00 88 GLN A C 1
ATOM 716 O O . GLN A 1 88 ? 5.255 -10.706 10.523 1.00 62.00 88 GLN A O 1
ATOM 721 N N . MET A 1 89 ? 3.328 -11.473 9.663 1.00 62.75 89 MET A N 1
ATOM 722 C CA . MET A 1 89 ? 3.730 -11.337 8.268 1.00 62.75 89 MET A CA 1
ATOM 723 C C . MET A 1 89 ? 3.652 -9.856 7.893 1.00 62.75 89 MET A C 1
ATOM 725 O O . MET A 1 89 ? 2.557 -9.295 7.834 1.00 62.75 89 MET A O 1
ATOM 729 N N . LEU A 1 90 ? 4.807 -9.232 7.682 1.00 70.62 90 LEU A N 1
ATOM 730 C CA . LEU A 1 90 ? 4.896 -7.858 7.201 1.00 70.62 90 LEU A CA 1
ATOM 731 C C . LEU A 1 90 ? 4.691 -7.843 5.683 1.00 70.62 90 LEU A C 1
ATOM 733 O O . LEU A 1 90 ? 5.152 -8.741 4.977 1.00 70.62 90 LEU A O 1
ATOM 737 N N . LEU A 1 91 ? 3.977 -6.834 5.181 1.00 73.56 91 LEU A N 1
ATOM 738 C CA . LEU A 1 91 ? 3.925 -6.586 3.741 1.00 73.56 91 LEU A CA 1
ATOM 739 C C . LEU A 1 91 ? 5.282 -6.021 3.315 1.00 73.56 91 LEU A C 1
ATOM 741 O O . LEU A 1 91 ? 5.713 -5.050 3.933 1.00 73.56 91 LEU A O 1
ATOM 745 N N . PRO A 1 92 ? 5.955 -6.580 2.297 1.00 76.50 92 PRO A N 1
ATOM 746 C CA . PRO A 1 92 ? 7.242 -6.057 1.861 1.00 76.50 92 PRO A CA 1
ATOM 747 C C . PRO A 1 92 ? 7.087 -4.619 1.354 1.00 76.50 92 PRO A C 1
ATOM 749 O O . PRO A 1 92 ? 6.102 -4.292 0.690 1.00 76.50 92 PRO A O 1
ATOM 752 N N . GLY A 1 93 ? 8.068 -3.763 1.653 1.00 84.81 93 GLY A N 1
ATOM 753 C CA . GLY A 1 93 ? 8.130 -2.418 1.076 1.00 84.81 93 GLY A CA 1
ATOM 754 C C . GLY A 1 93 ? 8.201 -2.466 -0.449 1.00 84.81 93 GLY A C 1
ATOM 755 O O . GLY A 1 93 ? 8.882 -3.320 -1.016 1.00 84.81 93 GLY A O 1
ATOM 756 N N . LEU A 1 94 ? 7.528 -1.540 -1.121 1.00 88.69 94 LEU A N 1
ATOM 757 C CA . LEU A 1 94 ? 7.547 -1.384 -2.572 1.00 88.69 94 LEU A CA 1
ATOM 758 C C . LEU A 1 94 ? 8.733 -0.527 -3.047 1.00 88.69 94 LEU A C 1
ATOM 760 O O . LEU A 1 94 ? 9.160 -0.665 -4.190 1.00 88.69 94 LEU A O 1
ATOM 764 N N . SER A 1 95 ? 9.314 0.329 -2.211 1.00 91.06 95 SER A N 1
ATOM 765 C CA . SER A 1 95 ? 10.533 1.066 -2.557 1.00 91.06 95 SER A CA 1
ATOM 766 C C . SER A 1 95 ? 11.723 0.124 -2.656 1.00 91.06 95 SER A C 1
ATOM 768 O O . SER A 1 95 ? 11.843 -0.858 -1.915 1.00 91.06 95 SER A O 1
ATOM 770 N N . GLY A 1 96 ? 12.639 0.460 -3.554 1.00 90.75 96 GLY A N 1
ATOM 771 C CA . GLY A 1 96 ? 13.862 -0.291 -3.768 1.00 90.75 96 GLY A CA 1
ATOM 772 C C . GLY A 1 96 ? 14.245 -0.356 -5.233 1.00 90.75 96 GLY A C 1
ATOM 773 O O . GLY A 1 96 ? 13.600 0.233 -6.104 1.00 90.75 96 GLY A O 1
ATOM 774 N N . GLN A 1 97 ? 15.319 -1.097 -5.474 1.00 92.00 97 GLN A N 1
ATOM 775 C CA . GLN A 1 97 ? 15.792 -1.394 -6.812 1.00 92.00 97 GLN A CA 1
ATOM 776 C C . GLN A 1 97 ? 15.209 -2.725 -7.268 1.00 92.00 97 GLN A C 1
ATOM 778 O O . GLN A 1 97 ? 15.144 -3.683 -6.502 1.00 92.00 97 GLN A O 1
ATOM 783 N N . TYR A 1 98 ? 14.786 -2.768 -8.520 1.00 92.12 98 TYR A N 1
ATOM 784 C CA . TYR A 1 98 ? 14.150 -3.913 -9.140 1.00 92.12 98 TYR A CA 1
ATOM 785 C C . TYR A 1 98 ? 14.833 -4.197 -10.469 1.00 92.12 98 TYR A C 1
ATOM 787 O O . TYR A 1 98 ? 14.987 -3.295 -11.296 1.00 92.12 98 TYR A O 1
ATOM 795 N N . GLN A 1 99 ? 15.212 -5.449 -10.688 1.00 92.06 99 GLN A N 1
ATOM 796 C CA . GLN A 1 99 ? 15.859 -5.909 -11.906 1.00 92.06 99 GLN A CA 1
ATOM 797 C C . GLN A 1 99 ? 14.892 -6.773 -12.708 1.00 92.06 99 GLN A C 1
ATOM 799 O O . GLN A 1 99 ? 14.524 -7.867 -12.294 1.00 92.06 99 GLN A O 1
ATOM 804 N N . GLY A 1 100 ? 14.514 -6.297 -13.887 1.00 89.56 100 GLY A N 1
ATOM 805 C CA . GLY A 1 100 ? 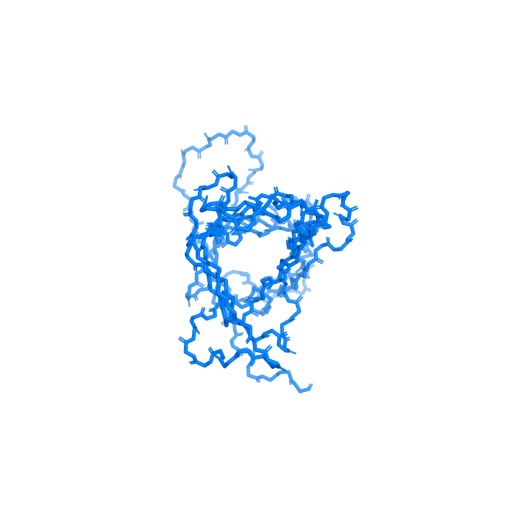13.800 -7.071 -14.894 1.00 89.56 100 GLY A CA 1
ATOM 806 C C . GLY A 1 100 ? 14.710 -7.473 -16.062 1.00 89.56 100 GLY A C 1
ATOM 807 O O . GLY A 1 100 ? 15.871 -7.056 -16.136 1.00 89.56 100 GLY A O 1
ATOM 808 N N . PRO A 1 101 ? 14.184 -8.243 -17.034 1.00 86.75 101 PRO A N 1
ATOM 809 C CA . PRO A 1 101 ? 14.956 -8.717 -18.185 1.00 86.75 101 PRO A CA 1
ATOM 810 C C . PRO A 1 101 ? 15.444 -7.602 -19.117 1.00 86.75 101 PRO A C 1
ATOM 812 O O . PRO A 1 101 ? 16.470 -7.751 -19.775 1.00 86.75 101 PRO A O 1
ATOM 815 N N . MET A 1 102 ? 14.682 -6.507 -19.217 1.00 85.56 102 MET A N 1
ATOM 816 C CA . MET A 1 102 ? 14.986 -5.369 -20.097 1.00 85.56 102 MET A CA 1
ATOM 817 C C . MET A 1 102 ? 15.127 -4.043 -19.356 1.00 85.56 102 MET A C 1
ATOM 819 O O . MET A 1 102 ? 15.635 -3.082 -19.931 1.00 85.56 102 MET A O 1
ATOM 823 N N . TRP A 1 103 ? 14.648 -3.975 -18.118 1.00 88.25 103 TRP A N 1
ATOM 824 C CA . TRP A 1 103 ? 14.534 -2.740 -17.362 1.00 88.25 103 TRP A CA 1
ATOM 825 C C . TRP A 1 103 ? 15.047 -2.934 -15.945 1.00 88.25 103 TRP A C 1
ATOM 827 O O . TRP A 1 103 ? 14.761 -3.936 -15.305 1.00 88.25 103 TRP A O 1
ATOM 837 N N . GLU A 1 104 ? 15.741 -1.927 -15.447 1.00 92.69 104 GLU A N 1
ATOM 838 C CA . GLU A 1 104 ? 15.991 -1.694 -14.033 1.00 92.69 104 GLU A CA 1
ATOM 839 C C . GLU A 1 104 ? 15.058 -0.583 -13.566 1.00 92.69 104 GLU A C 1
ATOM 841 O O . GLU A 1 104 ? 14.944 0.447 -14.237 1.00 92.69 104 GLU A O 1
ATOM 846 N N . LEU A 1 105 ? 14.402 -0.765 -12.425 1.00 93.31 105 LEU A N 1
ATOM 847 C CA . LEU A 1 105 ? 13.573 0.262 -11.802 1.00 93.31 105 LEU A CA 1
ATOM 848 C C . LEU A 1 105 ? 14.150 0.619 -10.441 1.00 93.31 105 LEU A C 1
ATOM 850 O O . LEU A 1 105 ? 14.453 -0.253 -9.638 1.00 93.31 105 LEU A O 1
ATOM 854 N N . ASP A 1 106 ? 14.262 1.910 -10.174 1.00 93.69 106 ASP A N 1
ATOM 855 C CA . ASP A 1 106 ? 14.555 2.444 -8.850 1.00 93.69 106 ASP A CA 1
ATOM 856 C C . ASP A 1 106 ? 13.306 3.185 -8.380 1.00 93.69 106 ASP A C 1
ATOM 858 O O . ASP A 1 106 ? 12.975 4.248 -8.918 1.00 93.69 106 ASP A O 1
ATOM 862 N N . LEU A 1 107 ? 12.562 2.560 -7.466 1.00 93.44 107 LEU A N 1
ATOM 863 C CA . LEU A 1 107 ? 11.267 3.029 -6.995 1.00 93.44 107 LEU A CA 1
ATOM 864 C C . LEU A 1 107 ? 11.394 3.660 -5.613 1.00 93.44 107 LEU A C 1
ATOM 866 O O . LEU A 1 107 ? 11.949 3.082 -4.681 1.00 93.44 107 LEU A O 1
ATOM 870 N N . THR A 1 108 ? 10.790 4.832 -5.461 1.00 91.88 108 THR A N 1
ATOM 871 C CA . THR A 1 108 ? 10.532 5.469 -4.172 1.00 91.88 108 THR A CA 1
ATOM 872 C C . THR A 1 108 ? 9.033 5.624 -3.984 1.00 91.88 108 THR A C 1
ATOM 874 O O . THR A 1 108 ? 8.345 6.251 -4.796 1.00 91.88 108 THR A O 1
ATOM 877 N N . VAL A 1 109 ? 8.535 5.091 -2.876 1.00 91.19 109 VAL A N 1
ATOM 878 C CA . VAL A 1 109 ? 7.123 5.102 -2.515 1.00 91.19 109 VAL A CA 1
ATOM 879 C C . VAL A 1 109 ? 6.942 5.868 -1.218 1.00 91.19 109 VAL A C 1
ATOM 881 O O . VAL A 1 109 ? 7.750 5.782 -0.298 1.00 91.19 109 VAL A O 1
ATOM 884 N N . ARG A 1 110 ? 5.888 6.680 -1.157 1.00 87.00 110 ARG A N 1
ATOM 885 C CA . ARG A 1 110 ? 5.556 7.468 0.032 1.00 87.00 110 ARG A CA 1
ATOM 886 C C . ARG A 1 110 ? 4.063 7.723 0.125 1.00 87.00 110 ARG A C 1
ATOM 888 O O . ARG A 1 110 ? 3.376 7.783 -0.899 1.00 87.00 110 ARG A O 1
ATOM 895 N N . GLY A 1 111 ? 3.580 7.958 1.341 1.00 82.81 111 GLY A N 1
ATOM 896 C CA . GLY A 1 111 ? 2.240 8.500 1.546 1.00 82.81 111 GLY A CA 1
ATOM 897 C C . GLY A 1 111 ? 2.095 9.845 0.826 1.00 82.81 111 GLY A C 1
ATOM 898 O O . GLY A 1 111 ? 2.933 10.738 0.969 1.00 82.81 111 GLY A O 1
ATOM 899 N N . ASN A 1 112 ? 1.050 9.996 0.017 1.00 78.50 112 ASN A N 1
ATOM 900 C CA . ASN A 1 112 ? 0.779 11.221 -0.725 1.00 78.50 112 ASN A CA 1
ATOM 901 C C . ASN A 1 112 ? 0.124 12.261 0.192 1.00 78.50 112 ASN A C 1
ATOM 903 O O . ASN A 1 112 ? -1.098 12.386 0.244 1.00 78.50 112 ASN A O 1
ATOM 907 N N . SER A 1 113 ? 0.950 12.994 0.942 1.00 70.44 113 SER A N 1
ATOM 908 C CA . SER A 1 113 ? 0.507 14.074 1.833 1.00 70.44 113 SER A CA 1
ATOM 909 C C . SER A 1 113 ? -0.053 15.294 1.109 1.00 70.44 113 SER A C 1
ATOM 911 O O . SER A 1 113 ? -0.745 16.093 1.735 1.00 70.44 113 SER A O 1
ATOM 913 N N . ASP A 1 114 ? 0.260 15.443 -0.179 1.00 66.25 114 ASP A N 1
ATOM 914 C CA . ASP A 1 114 ? -0.145 16.595 -0.986 1.00 66.25 114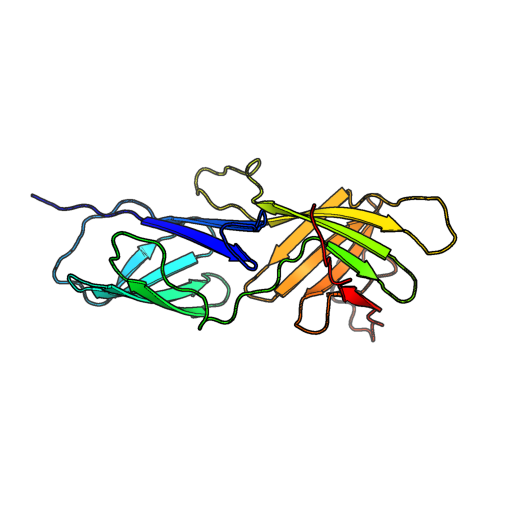 ASP A CA 1
ATOM 915 C C . ASP A 1 114 ? -1.634 16.513 -1.359 1.00 66.25 114 ASP A C 1
ATOM 917 O O . ASP A 1 114 ? -2.309 17.537 -1.433 1.00 66.25 114 ASP A O 1
ATOM 921 N N . ASP A 1 115 ? -2.173 15.294 -1.477 1.00 59.03 115 ASP A N 1
ATOM 922 C CA . ASP A 1 115 ? -3.607 15.020 -1.630 1.00 59.03 115 ASP A CA 1
ATOM 923 C C . ASP A 1 115 ? -4.330 15.003 -0.276 1.00 59.03 115 ASP A C 1
ATOM 925 O O . ASP A 1 115 ? -5.198 14.159 -0.034 1.00 59.03 115 ASP A O 1
ATOM 929 N N . PHE A 1 116 ? -3.991 15.934 0.626 1.00 54.84 116 PHE A N 1
ATOM 930 C CA . PHE A 1 116 ? -4.750 16.165 1.857 1.00 54.84 116 PHE A CA 1
ATOM 931 C C . PHE A 1 116 ? -6.157 16.664 1.507 1.00 54.84 116 PHE A C 1
ATOM 933 O O . PHE A 1 116 ? -6.488 17.845 1.591 1.00 54.84 116 PHE A O 1
ATOM 940 N N . ASN A 1 117 ? -7.005 15.738 1.087 1.00 55.22 117 ASN A N 1
ATOM 941 C CA . ASN A 1 117 ? -8.427 15.941 0.981 1.00 55.22 117 ASN A CA 1
ATOM 942 C C . ASN A 1 117 ? -8.985 15.995 2.407 1.00 55.22 117 ASN A C 1
ATOM 944 O O . ASN A 1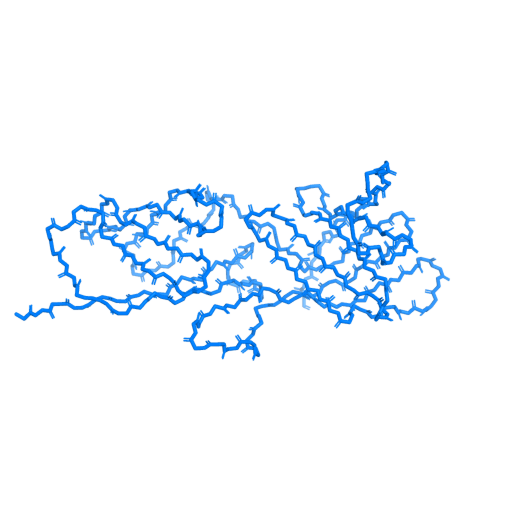 117 ? -8.442 15.384 3.331 1.00 55.22 117 ASN A O 1
ATOM 948 N N . GLU A 1 118 ? -10.109 16.685 2.592 1.00 53.97 118 GLU A N 1
ATOM 949 C CA . GLU A 1 118 ? -10.796 16.829 3.889 1.00 53.97 118 GLU A CA 1
ATOM 950 C C . GLU A 1 118 ? -11.054 15.479 4.599 1.00 53.97 118 GLU A C 1
ATOM 952 O O . GLU A 1 118 ? -11.232 15.426 5.816 1.00 53.97 118 GLU A O 1
ATOM 957 N N . GLY A 1 119 ? -10.998 14.377 3.845 1.00 55.94 119 GLY A N 1
ATOM 958 C CA . GLY A 1 119 ? -11.057 13.003 4.313 1.00 55.94 119 GLY A CA 1
ATOM 959 C C . GLY A 1 119 ? -9.712 12.322 4.596 1.00 55.94 119 GLY A C 1
ATOM 960 O O . GLY A 1 119 ? -9.650 11.125 4.368 1.00 55.94 119 GLY A O 1
ATOM 961 N N . GLY A 1 120 ? -8.650 13.008 5.035 1.00 60.16 120 GLY A N 1
ATOM 962 C CA . GLY A 1 120 ? -7.523 12.433 5.808 1.00 60.16 120 GLY A CA 1
ATOM 963 C C . GLY A 1 120 ? -6.989 11.045 5.399 1.00 60.16 120 GLY A C 1
ATOM 964 O O . GLY A 1 120 ? -6.687 10.240 6.279 1.00 60.16 120 GLY A O 1
ATOM 965 N N . PHE A 1 121 ? -6.936 10.753 4.097 1.00 72.12 121 PHE A N 1
ATOM 966 C CA . PHE A 1 121 ? -6.532 9.471 3.523 1.00 72.12 121 PHE A CA 1
ATOM 967 C C . PHE A 1 121 ? -5.347 9.700 2.594 1.00 72.12 121 PHE A C 1
ATOM 969 O O . PHE A 1 121 ? -5.435 10.503 1.667 1.00 72.12 121 PHE A O 1
ATOM 976 N N . TYR A 1 122 ? -4.254 8.989 2.852 1.00 72.31 122 TYR A N 1
ATOM 977 C CA . TYR A 1 122 ? -3.003 9.135 2.115 1.00 72.31 122 TYR A CA 1
ATOM 978 C C . TYR A 1 122 ? -2.806 7.925 1.203 1.00 72.31 122 TYR A C 1
ATOM 980 O O . TYR A 1 122 ? -2.358 6.874 1.659 1.00 72.31 122 TYR A O 1
ATOM 988 N N . LEU A 1 123 ? -3.145 8.067 -0.083 1.00 78.81 123 LEU A N 1
ATOM 989 C CA . LEU A 1 123 ? -2.785 7.064 -1.090 1.00 78.81 123 LEU A CA 1
ATOM 990 C C . LEU A 1 123 ? -1.268 7.008 -1.252 1.00 78.81 123 LEU A C 1
ATOM 992 O O . LEU A 1 123 ? -0.595 8.031 -1.134 1.00 78.81 123 LEU A O 1
ATOM 996 N N . LEU A 1 124 ? -0.722 5.837 -1.572 1.00 87.50 124 LEU A N 1
ATOM 997 C CA . LEU A 1 124 ? 0.688 5.755 -1.932 1.00 87.50 124 LEU A CA 1
ATOM 998 C C . LEU A 1 124 ? 0.916 6.402 -3.297 1.00 87.50 124 LEU A C 1
ATOM 1000 O O . LEU A 1 124 ? 0.228 6.095 -4.277 1.00 87.50 124 LEU A O 1
ATOM 1004 N N . ARG A 1 125 ? 1.917 7.281 -3.354 1.00 89.56 125 ARG A N 1
ATOM 1005 C CA . ARG A 1 125 ? 2.500 7.758 -4.604 1.00 89.56 125 ARG A CA 1
ATOM 1006 C C . ARG A 1 125 ? 3.768 6.965 -4.872 1.00 89.56 125 ARG A C 1
ATOM 1008 O O . ARG A 1 125 ? 4.651 6.911 -4.017 1.00 89.56 125 ARG A O 1
ATOM 1015 N N . VAL A 1 126 ? 3.863 6.433 -6.082 1.00 92.62 126 VAL A N 1
ATOM 1016 C CA . VAL A 1 126 ? 5.071 5.791 -6.604 1.00 92.62 126 VAL A CA 1
ATOM 1017 C C . VAL A 1 126 ? 5.784 6.784 -7.519 1.00 92.62 126 VAL A C 1
ATOM 1019 O O . VAL A 1 126 ? 5.165 7.399 -8.388 1.00 92.62 126 VAL A O 1
ATOM 1022 N N . ALA A 1 127 ? 7.079 6.966 -7.297 1.00 93.19 127 ALA A N 1
ATOM 1023 C CA . ALA A 1 127 ? 7.976 7.765 -8.120 1.00 93.19 127 ALA A CA 1
ATOM 1024 C C . ALA A 1 127 ? 9.289 7.001 -8.317 1.00 93.19 127 ALA A C 1
ATOM 1026 O O . ALA A 1 127 ? 9.511 5.975 -7.679 1.00 93.19 127 ALA A O 1
ATOM 1027 N N . GLY A 1 128 ? 10.165 7.493 -9.190 1.00 94.12 128 GLY A N 1
ATOM 1028 C CA . GLY A 1 128 ? 11.424 6.811 -9.453 1.00 94.12 128 GLY A CA 1
ATOM 1029 C C . GLY A 1 128 ? 11.936 7.005 -10.866 1.00 94.12 128 GLY A C 1
ATOM 1030 O O . GLY A 1 128 ? 11.560 7.954 -11.561 1.00 94.12 128 GLY A O 1
ATOM 1031 N N . VAL A 1 129 ? 12.792 6.084 -11.291 1.00 94.50 129 VAL A N 1
ATOM 1032 C CA . VAL A 1 129 ? 13.360 6.055 -12.639 1.00 94.50 129 VAL A CA 1
ATOM 1033 C C . VAL A 1 129 ? 13.461 4.622 -13.148 1.00 94.50 129 VAL A C 1
ATOM 1035 O O . VAL A 1 129 ? 13.798 3.712 -12.397 1.00 94.50 129 VAL A O 1
ATOM 1038 N N . GLY A 1 130 ? 13.200 4.436 -14.438 1.00 92.69 130 GLY A N 1
ATOM 1039 C CA . GLY A 1 130 ? 13.539 3.227 -15.176 1.00 92.69 130 GLY A CA 1
ATOM 1040 C C . GLY A 1 130 ? 14.809 3.414 -16.002 1.00 92.69 130 GLY A C 1
ATOM 1041 O O . GLY A 1 130 ? 15.086 4.510 -16.493 1.00 92.69 130 GLY A O 1
ATOM 1042 N N . ARG A 1 131 ? 15.588 2.352 -16.179 1.00 91.94 131 ARG A N 1
ATOM 1043 C CA . ARG A 1 131 ? 16.769 2.315 -17.052 1.00 91.94 131 ARG A CA 1
ATOM 1044 C C . ARG A 1 131 ? 16.751 1.034 -17.867 1.00 91.94 131 ARG A C 1
ATOM 1046 O O . ARG A 1 131 ? 16.355 -0.003 -17.357 1.00 91.94 131 ARG A O 1
ATOM 1053 N N . ILE A 1 132 ? 17.193 1.100 -19.116 1.00 86.19 132 ILE A N 1
ATOM 1054 C CA . ILE A 1 132 ? 17.518 -0.107 -19.882 1.00 86.19 132 ILE A CA 1
ATOM 1055 C C . ILE A 1 132 ? 18.999 -0.395 -19.620 1.00 86.19 132 ILE A C 1
ATOM 1057 O O . ILE A 1 132 ? 19.804 0.522 -19.829 1.00 86.19 132 ILE A O 1
ATOM 1061 N N . PRO A 1 133 ? 19.379 -1.615 -19.194 1.00 76.06 133 PRO A N 1
ATOM 1062 C CA . PRO A 1 133 ? 20.780 -1.990 -19.050 1.00 76.06 133 PRO A CA 1
ATOM 1063 C C . PRO A 1 133 ? 21.553 -1.664 -20.335 1.00 76.06 133 PRO A C 1
ATOM 1065 O O . PRO A 1 133 ? 21.050 -1.866 -21.438 1.00 76.06 133 PRO A O 1
ATOM 1068 N N . ASP A 1 134 ? 22.749 -1.095 -20.195 1.00 75.56 134 ASP A N 1
ATOM 1069 C CA . ASP A 1 134 ? 23.616 -0.607 -21.286 1.00 75.56 134 ASP A CA 1
ATOM 1070 C C . ASP A 1 134 ? 23.213 0.719 -21.963 1.00 75.56 134 ASP A C 1
ATOM 1072 O O . ASP A 1 134 ? 23.979 1.249 -22.777 1.00 75.56 134 ASP A O 1
ATOM 1076 N N . LEU A 1 135 ? 22.072 1.321 -21.605 1.00 75.75 135 LEU A N 1
ATOM 1077 C CA . LEU A 1 135 ? 21.724 2.684 -22.016 1.00 75.75 135 LEU A CA 1
ATOM 1078 C C . LEU A 1 135 ? 21.903 3.670 -20.858 1.00 75.75 135 LEU A C 1
ATOM 1080 O O . LEU A 1 135 ? 21.462 3.454 -19.736 1.00 75.75 135 LEU A O 1
ATOM 1084 N N . THR A 1 136 ? 22.519 4.819 -21.142 1.00 73.62 136 THR A N 1
ATOM 1085 C CA . THR A 1 136 ? 22.723 5.890 -20.150 1.00 73.62 136 THR A CA 1
ATOM 1086 C C . THR A 1 136 ? 21.466 6.707 -19.854 1.00 73.62 136 THR A C 1
ATOM 1088 O O . THR A 1 136 ? 21.469 7.509 -18.920 1.00 73.62 136 THR A O 1
ATOM 1091 N N . ALA A 1 137 ? 20.401 6.553 -20.643 1.00 85.50 137 ALA A N 1
ATOM 1092 C CA . ALA A 1 137 ? 19.179 7.324 -20.469 1.00 85.50 137 ALA A CA 1
ATOM 1093 C C . ALA A 1 137 ? 18.366 6.798 -19.276 1.00 85.50 137 ALA A C 1
ATOM 1095 O O . ALA A 1 137 ? 17.936 5.647 -19.261 1.00 85.50 137 ALA A O 1
ATOM 1096 N N . ALA A 1 138 ? 18.142 7.665 -18.288 1.00 90.06 138 ALA A N 1
ATOM 1097 C CA . ALA A 1 138 ? 17.162 7.434 -17.237 1.00 90.06 138 ALA A CA 1
ATOM 1098 C C . ALA A 1 138 ? 15.788 7.934 -17.697 1.00 90.06 138 ALA A C 1
ATOM 1100 O O . ALA A 1 138 ? 15.666 9.048 -18.210 1.00 90.06 138 ALA A O 1
ATOM 1101 N N . HIS A 1 139 ? 14.774 7.112 -17.471 1.00 91.56 139 HIS A N 1
ATOM 1102 C CA . HIS A 1 139 ? 13.391 7.347 -17.853 1.00 91.56 139 HIS A CA 1
ATOM 1103 C C . HIS A 1 139 ? 12.568 7.628 -16.589 1.00 91.56 139 HIS A C 1
ATOM 1105 O O . HIS A 1 139 ? 12.301 6.700 -15.821 1.00 91.56 139 HIS A O 1
ATOM 1111 N N . PRO A 1 140 ? 12.229 8.892 -16.276 1.00 93.56 140 PRO A N 1
ATOM 1112 C CA . PRO A 1 140 ? 11.539 9.218 -15.035 1.00 93.56 140 PRO A CA 1
ATOM 1113 C C . PRO A 1 140 ? 10.135 8.618 -14.980 1.00 93.56 140 PRO A C 1
ATOM 1115 O O . PRO A 1 140 ? 9.388 8.645 -15.960 1.00 93.56 140 PRO A O 1
ATOM 1118 N N . ILE A 1 141 ? 9.757 8.155 -13.791 1.00 93.56 141 ILE A N 1
ATOM 1119 C CA . ILE A 1 141 ? 8.377 7.807 -13.459 1.00 93.56 141 ILE A CA 1
ATOM 1120 C C . ILE A 1 141 ? 7.650 9.110 -13.113 1.00 93.56 141 ILE A C 1
ATOM 1122 O O . ILE A 1 141 ? 7.872 9.701 -12.054 1.00 93.56 141 ILE A O 1
ATOM 1126 N N . SER A 1 142 ? 6.829 9.592 -14.048 1.00 89.81 142 SER A N 1
ATOM 1127 C CA . SER A 1 142 ? 6.088 10.856 -13.962 1.00 89.81 142 SER A CA 1
ATOM 1128 C C . SER A 1 142 ? 4.897 10.779 -13.010 1.00 89.81 142 SER A C 1
ATOM 1130 O O . SER A 1 142 ? 4.541 11.782 -12.388 1.00 89.81 142 SER A O 1
ATOM 1132 N N . ALA A 1 143 ? 4.294 9.598 -12.879 1.00 88.81 143 ALA A N 1
ATOM 1133 C CA . ALA A 1 143 ? 3.193 9.331 -11.966 1.00 88.81 143 ALA A CA 1
ATOM 1134 C C . ALA A 1 143 ? 3.176 7.853 -11.569 1.00 88.81 143 ALA A C 1
ATOM 1136 O O . ALA A 1 143 ? 3.645 6.995 -12.312 1.00 88.81 143 ALA A O 1
ATOM 1137 N N . GLY A 1 144 ? 2.586 7.540 -10.422 1.00 90.81 144 GLY A N 1
ATOM 1138 C CA . GLY A 1 144 ? 2.359 6.158 -10.039 1.00 90.81 144 GLY A CA 1
ATOM 1139 C C . GLY A 1 144 ? 1.531 6.025 -8.772 1.00 90.81 144 GLY A C 1
ATOM 1140 O O . GLY A 1 144 ? 1.517 6.920 -7.922 1.00 90.81 144 GLY A O 1
ATOM 1141 N N . THR A 1 145 ? 0.820 4.910 -8.663 1.00 89.69 145 THR A N 1
ATOM 1142 C CA . THR A 1 145 ? -0.073 4.587 -7.551 1.00 89.69 145 THR A CA 1
ATOM 1143 C C . THR A 1 145 ? -0.029 3.096 -7.241 1.00 89.69 145 THR A C 1
ATOM 1145 O O . THR A 1 145 ? 0.320 2.284 -8.100 1.00 89.69 145 THR A O 1
ATOM 1148 N N . TYR A 1 146 ? -0.384 2.752 -6.007 1.00 88.81 146 TYR A N 1
ATOM 1149 C CA . TYR A 1 146 ? -0.412 1.388 -5.505 1.00 88.81 146 TYR A CA 1
ATOM 1150 C C . TYR A 1 146 ? -1.652 1.165 -4.636 1.00 88.81 146 TYR A C 1
ATOM 1152 O O . TYR A 1 146 ? -1.955 1.983 -3.762 1.00 88.81 146 TYR A O 1
ATOM 1160 N N . ASP A 1 147 ? -2.343 0.053 -4.870 1.00 85.25 147 ASP A N 1
ATOM 1161 C CA . ASP A 1 147 ? -3.455 -0.439 -4.063 1.00 85.25 147 ASP A CA 1
ATOM 1162 C C . ASP A 1 147 ? -3.014 -1.684 -3.287 1.00 85.25 147 ASP A C 1
ATOM 1164 O O . ASP A 1 147 ? -2.843 -2.768 -3.839 1.00 85.25 147 ASP A O 1
ATOM 1168 N N . PHE A 1 148 ? -2.856 -1.527 -1.976 1.00 84.00 148 PHE A N 1
ATOM 1169 C CA . PHE A 1 148 ? -2.400 -2.591 -1.084 1.00 84.00 148 PHE A CA 1
ATOM 1170 C C . PHE A 1 148 ? -3.449 -3.675 -0.801 1.00 84.00 148 PHE A C 1
ATOM 1172 O O . PHE A 1 148 ? -3.096 -4.718 -0.259 1.00 84.00 148 PHE A O 1
ATOM 1179 N N . TYR A 1 149 ? -4.732 -3.455 -1.115 1.00 81.56 149 TYR A N 1
ATOM 1180 C CA . TYR A 1 149 ? -5.748 -4.499 -0.939 1.00 81.56 149 TYR A CA 1
ATOM 1181 C C . TYR A 1 149 ? -5.683 -5.544 -2.050 1.00 81.56 149 TYR A C 1
ATOM 1183 O O . TYR A 1 149 ? -6.028 -6.705 -1.833 1.00 81.56 149 TYR A O 1
ATOM 1191 N N . THR A 1 150 ? -5.270 -5.119 -3.242 1.00 82.88 150 THR A N 1
ATOM 1192 C CA . THR A 1 150 ? -5.171 -5.952 -4.447 1.00 82.88 150 THR A CA 1
ATOM 1193 C C . THR A 1 150 ? -3.726 -6.238 -4.848 1.00 82.88 150 THR A C 1
ATOM 1195 O O . THR A 1 150 ? -3.495 -7.018 -5.768 1.00 82.88 150 THR A O 1
ATOM 1198 N N . ASN A 1 151 ? -2.768 -5.621 -4.150 1.00 86.12 151 ASN A N 1
ATOM 1199 C CA . ASN A 1 151 ? -1.355 -5.530 -4.505 1.00 86.12 151 ASN A CA 1
ATOM 1200 C C . ASN A 1 151 ? -1.107 -4.983 -5.916 1.00 86.12 151 ASN A C 1
ATOM 1202 O O . ASN A 1 151 ? -0.064 -5.250 -6.507 1.00 86.12 151 ASN A O 1
ATOM 1206 N N . THR A 1 152 ? -2.047 -4.219 -6.471 1.00 88.50 152 THR A N 1
ATOM 1207 C CA . THR A 1 152 ? -1.949 -3.706 -7.835 1.00 88.50 152 THR A CA 1
ATOM 1208 C C . THR A 1 152 ? -1.178 -2.394 -7.868 1.00 88.50 152 THR A C 1
ATOM 1210 O O . THR A 1 152 ? -1.412 -1.486 -7.070 1.00 88.50 152 THR A O 1
ATOM 1213 N N . ILE A 1 153 ? -0.283 -2.265 -8.842 1.00 91.06 153 ILE A N 1
ATOM 1214 C CA . ILE A 1 153 ? 0.512 -1.066 -9.098 1.00 91.06 153 ILE A CA 1
ATOM 1215 C C . ILE A 1 153 ? 0.261 -0.548 -10.510 1.00 91.06 153 ILE A C 1
ATOM 1217 O O . ILE A 1 153 ? 0.104 -1.310 -11.468 1.00 91.06 153 ILE A O 1
ATOM 1221 N N . ALA A 1 154 ? 0.262 0.773 -10.641 1.00 91.12 154 ALA A N 1
ATOM 1222 C CA . ALA A 1 154 ? 0.328 1.447 -11.924 1.00 91.12 154 ALA A CA 1
ATOM 1223 C C . ALA A 1 154 ? 1.408 2.527 -11.879 1.00 91.12 154 ALA A C 1
ATOM 1225 O O . ALA A 1 154 ? 1.431 3.340 -10.956 1.00 91.12 154 ALA A O 1
ATOM 1226 N N . ILE A 1 155 ? 2.274 2.561 -12.888 1.00 92.25 155 ILE A N 1
ATOM 1227 C CA . ILE A 1 155 ? 3.290 3.601 -13.072 1.00 92.25 155 ILE A CA 1
ATOM 1228 C C . ILE A 1 155 ? 3.196 4.190 -14.474 1.00 92.25 155 ILE A C 1
ATOM 1230 O O . ILE A 1 155 ? 2.848 3.509 -15.433 1.00 92.25 155 ILE A O 1
ATOM 1234 N N . GLU A 1 156 ? 3.527 5.463 -14.601 1.00 90.62 156 GLU A N 1
ATOM 1235 C CA . GLU A 1 156 ? 3.685 6.161 -15.865 1.00 90.62 156 GLU A CA 1
ATOM 1236 C C . GLU A 1 156 ? 5.138 6.606 -15.994 1.00 90.62 156 GLU A C 1
ATOM 1238 O O . GLU A 1 156 ? 5.674 7.266 -15.108 1.00 90.62 156 GLU A O 1
ATOM 1243 N N . MET A 1 157 ? 5.773 6.240 -17.099 1.00 88.88 157 MET A N 1
ATOM 1244 C CA . MET A 1 157 ? 7.159 6.536 -17.420 1.00 88.88 157 MET A CA 1
ATOM 1245 C C . MET A 1 157 ? 7.214 7.447 -18.649 1.00 88.88 157 MET A C 1
ATOM 1247 O O . MET A 1 157 ? 6.474 7.256 -19.622 1.00 88.88 157 MET A O 1
ATOM 1251 N N . ASP A 1 158 ? 8.075 8.461 -18.589 1.00 86.31 158 ASP A N 1
ATOM 1252 C CA . ASP A 1 158 ? 8.256 9.484 -19.631 1.00 86.31 158 ASP A CA 1
ATOM 1253 C C . ASP A 1 158 ? 6.966 10.218 -20.052 1.00 86.31 158 ASP A C 1
ATOM 1255 O O . ASP A 1 158 ? 6.875 10.747 -21.162 1.00 86.31 158 ASP A O 1
ATOM 1259 N N . GLY A 1 159 ? 5.932 10.240 -19.206 1.00 82.00 159 GLY A N 1
ATOM 1260 C CA . GLY A 1 159 ? 4.659 10.877 -19.548 1.00 82.00 159 GLY A CA 1
ATOM 1261 C C . GLY A 1 159 ? 3.783 10.103 -20.543 1.00 82.00 159 GLY A C 1
ATOM 1262 O O . GLY A 1 159 ? 2.785 10.644 -21.019 1.00 82.00 159 GLY A O 1
ATOM 1263 N N . GLN A 1 160 ? 4.174 8.889 -20.955 1.00 79.62 160 GLN A N 1
ATOM 1264 C CA . GLN A 1 160 ? 3.504 8.179 -22.058 1.00 79.62 160 GLN A CA 1
ATOM 1265 C C . GLN A 1 160 ? 3.387 6.670 -21.861 1.00 79.62 160 GLN A C 1
ATOM 1267 O O . GLN A 1 160 ? 2.384 6.077 -22.271 1.00 79.62 160 GLN A O 1
ATOM 1272 N N . ARG A 1 161 ? 4.404 6.025 -21.282 1.00 81.50 161 ARG A N 1
ATOM 1273 C CA . ARG A 1 161 ? 4.420 4.573 -21.107 1.00 81.50 161 ARG A CA 1
ATOM 1274 C C . ARG A 1 161 ? 3.766 4.223 -19.782 1.00 81.50 161 ARG A C 1
ATOM 1276 O O . ARG A 1 161 ? 4.259 4.624 -18.741 1.00 81.50 161 ARG A O 1
ATOM 1283 N N . ILE A 1 162 ? 2.696 3.441 -19.821 1.00 84.19 162 ILE A N 1
ATOM 1284 C CA . ILE A 1 162 ? 2.036 2.953 -18.609 1.00 84.19 162 ILE A CA 1
ATOM 1285 C C . ILE A 1 162 ? 2.571 1.552 -18.308 1.00 84.19 162 ILE A C 1
ATOM 1287 O O . ILE A 1 162 ? 2.609 0.720 -19.204 1.00 84.19 162 ILE A O 1
ATOM 1291 N N . GLY A 1 163 ? 3.000 1.290 -17.082 1.00 84.81 163 GLY A N 1
ATOM 1292 C CA . GLY A 1 163 ? 3.222 -0.051 -16.550 1.00 84.81 163 GLY A CA 1
ATOM 1293 C C . GLY A 1 163 ? 2.079 -0.395 -15.604 1.00 84.81 163 GLY A C 1
ATOM 1294 O O . GLY A 1 163 ? 1.755 0.412 -14.736 1.00 84.81 163 GLY A O 1
ATOM 1295 N N . LEU A 1 164 ? 1.448 -1.553 -15.786 1.00 87.44 164 LEU A N 1
ATOM 1296 C CA . LEU A 1 164 ? 0.390 -2.064 -14.910 1.00 87.44 164 LEU A CA 1
ATOM 1297 C C . LEU A 1 164 ? 0.798 -3.425 -14.382 1.00 87.44 164 LEU A C 1
ATOM 1299 O O . LEU A 1 164 ? 1.280 -4.247 -15.156 1.00 87.44 164 LEU A O 1
ATOM 1303 N N . GLY A 1 165 ? 0.575 -3.685 -13.105 1.00 89.19 165 GLY A N 1
ATOM 1304 C CA . GLY A 1 165 ? 1.148 -4.876 -12.514 1.00 89.19 165 GLY A CA 1
ATOM 1305 C C . GLY A 1 165 ? 0.677 -5.197 -11.121 1.00 89.19 165 GLY A C 1
ATOM 1306 O O . GLY A 1 165 ? -0.234 -4.548 -10.608 1.00 89.19 165 GLY A O 1
ATOM 1307 N N . ASN A 1 166 ? 1.339 -6.171 -10.507 1.00 89.06 166 ASN A N 1
ATOM 1308 C CA . ASN A 1 166 ? 1.148 -6.492 -9.102 1.00 89.06 166 ASN A CA 1
ATOM 1309 C C . ASN A 1 166 ? 2.490 -6.689 -8.397 1.00 89.06 166 ASN A C 1
ATOM 1311 O O . ASN A 1 166 ? 3.476 -7.070 -9.022 1.00 89.06 166 ASN A O 1
ATOM 1315 N N . LEU A 1 167 ? 2.501 -6.426 -7.094 1.00 85.69 167 LEU A N 1
ATOM 1316 C CA . LEU A 1 167 ? 3.580 -6.822 -6.199 1.00 85.69 167 LEU A CA 1
ATOM 1317 C C . LEU A 1 167 ? 3.213 -8.161 -5.552 1.00 85.69 167 LEU A C 1
ATOM 1319 O O . LEU A 1 167 ? 2.119 -8.316 -5.000 1.00 85.69 167 LEU A O 1
ATOM 1323 N N . ASP A 1 168 ? 4.127 -9.117 -5.578 1.00 79.12 168 ASP A N 1
ATOM 1324 C CA . ASP A 1 168 ? 4.003 -10.339 -4.800 1.00 79.12 168 ASP A CA 1
ATOM 1325 C C . ASP A 1 168 ? 5.273 -10.610 -3.978 1.00 79.12 168 ASP A C 1
ATOM 1327 O O . ASP A 1 168 ? 6.026 -9.697 -3.643 1.00 79.12 168 ASP A O 1
ATOM 1331 N N . HIS A 1 169 ? 5.439 -11.852 -3.532 1.00 68.69 169 HIS A N 1
ATOM 1332 C CA . HIS A 1 169 ? 6.559 -12.266 -2.693 1.00 68.69 169 HIS A CA 1
ATOM 1333 C C . HIS A 1 169 ? 7.824 -12.586 -3.501 1.00 68.69 169 HIS A C 1
ATOM 1335 O O . HIS A 1 169 ? 8.892 -12.696 -2.906 1.00 68.69 169 HIS A O 1
ATOM 1341 N N . GLU A 1 170 ? 7.708 -12.756 -4.819 1.00 69.44 170 GLU A N 1
ATOM 1342 C CA . GLU A 1 170 ? 8.817 -13.038 -5.734 1.00 69.44 170 GLU A CA 1
ATOM 1343 C C . GLU A 1 170 ? 9.334 -11.746 -6.382 1.00 69.44 170 GLU A C 1
ATOM 1345 O O . GLU A 1 170 ? 10.518 -11.642 -6.706 1.00 69.44 170 GLU A O 1
ATOM 1350 N N . GLY A 1 171 ? 8.479 -10.727 -6.504 1.00 81.56 171 GLY A N 1
ATOM 1351 C CA . GLY A 1 171 ? 8.892 -9.408 -6.947 1.00 81.56 171 GLY A CA 1
ATOM 1352 C C . GLY A 1 171 ? 7.751 -8.566 -7.496 1.00 81.56 171 GLY A C 1
ATOM 1353 O O . GLY A 1 171 ? 6.615 -8.596 -7.022 1.00 81.56 171 GLY A O 1
ATOM 1354 N N . LEU A 1 172 ? 8.094 -7.740 -8.476 1.00 88.69 172 LEU A N 1
ATOM 1355 C CA . LEU A 1 172 ? 7.189 -6.810 -9.126 1.00 88.69 172 LEU A CA 1
ATOM 1356 C C . LEU A 1 172 ? 6.910 -7.285 -10.555 1.00 88.69 172 LEU A C 1
ATOM 1358 O O . LEU A 1 172 ? 7.791 -7.250 -11.406 1.00 88.69 172 LEU A O 1
ATOM 1362 N N . ASP A 1 173 ? 5.667 -7.652 -10.843 1.00 88.56 173 ASP A N 1
ATOM 1363 C CA . ASP A 1 173 ? 5.241 -8.077 -12.176 1.00 88.56 173 ASP A CA 1
ATOM 1364 C C . ASP A 1 173 ? 4.626 -6.907 -12.926 1.00 88.56 173 ASP A C 1
ATOM 1366 O O . ASP A 1 173 ? 3.535 -6.467 -12.569 1.00 88.56 173 ASP A O 1
ATOM 1370 N N . LEU A 1 174 ? 5.267 -6.422 -13.994 1.00 87.25 174 LEU A N 1
ATOM 1371 C CA . LEU A 1 174 ? 4.730 -5.337 -14.817 1.00 87.25 174 LEU A CA 1
ATOM 1372 C C . LEU A 1 174 ? 4.416 -5.784 -16.240 1.00 87.25 174 LEU A C 1
ATOM 1374 O O . LEU A 1 174 ? 5.187 -6.451 -16.924 1.00 87.25 174 LEU A O 1
ATOM 1378 N N . PHE A 1 175 ? 3.282 -5.307 -16.728 1.00 84.94 175 PHE A N 1
ATOM 1379 C CA . PHE A 1 175 ? 2.890 -5.344 -18.120 1.00 84.94 175 PHE A CA 1
ATOM 1380 C C . PHE A 1 175 ? 2.927 -3.933 -18.721 1.00 84.94 175 PHE A C 1
ATOM 1382 O O . PHE A 1 175 ? 2.354 -2.986 -18.175 1.00 84.94 175 PHE A O 1
ATOM 1389 N N . TRP A 1 176 ? 3.552 -3.818 -19.895 1.00 81.75 176 TRP A N 1
ATOM 1390 C CA . TRP A 1 176 ? 3.664 -2.585 -20.674 1.00 81.75 176 TRP A CA 1
ATOM 1391 C C . TRP A 1 176 ? 2.726 -2.632 -21.899 1.00 81.75 176 TRP A C 1
ATOM 1393 O O . TRP A 1 176 ? 3.065 -3.256 -22.912 1.00 81.75 176 TRP A O 1
ATOM 1403 N N . PRO A 1 177 ? 1.554 -1.970 -21.888 1.00 72.75 177 PRO A N 1
ATOM 1404 C CA . PRO A 1 177 ? 0.699 -1.902 -23.058 1.00 72.75 177 PRO A CA 1
ATOM 1405 C C . PRO A 1 177 ? 1.363 -1.049 -24.142 1.00 72.75 177 PRO A C 1
ATOM 1407 O O . PRO A 1 177 ? 1.715 0.110 -23.930 1.00 72.75 177 PRO A O 1
ATOM 1410 N N . GLY A 1 178 ? 1.496 -1.608 -25.349 1.00 59.06 178 GLY A N 1
ATOM 1411 C CA . GLY A 1 178 ? 2.165 -0.942 -26.474 1.00 59.06 178 GLY A CA 1
ATOM 1412 C C . GLY A 1 178 ? 1.491 0.351 -26.965 1.00 59.06 178 GLY A C 1
ATOM 1413 O O . GLY A 1 178 ? 2.125 1.117 -27.690 1.00 59.06 178 GLY A O 1
ATOM 1414 N N . LYS A 1 179 ? 0.227 0.610 -26.589 1.00 60.38 179 LYS A N 1
ATOM 1415 C CA . LYS A 1 179 ? -0.496 1.885 -26.767 1.00 60.38 179 LYS A CA 1
ATOM 1416 C C . LYS A 1 179 ? -1.533 2.062 -25.653 1.00 60.38 179 LYS A C 1
ATOM 1418 O O . LYS A 1 179 ? -2.152 1.081 -25.251 1.00 60.38 179 LYS A O 1
ATOM 1423 N N . GLN A 1 180 ? -1.784 3.307 -25.231 1.00 52.75 180 GLN A N 1
ATOM 1424 C CA . GLN A 1 180 ? -2.960 3.658 -24.425 1.00 52.75 180 GLN A CA 1
ATOM 1425 C C . GLN A 1 180 ? -4.232 3.301 -25.208 1.00 52.75 180 GLN A C 1
ATOM 1427 O O . GLN A 1 180 ? -4.679 4.049 -26.078 1.00 52.75 180 GLN A O 1
ATOM 1432 N N . SER A 1 181 ? -4.808 2.136 -24.938 1.00 49.59 181 SER A N 1
ATOM 1433 C CA . SER A 1 181 ? -6.137 1.778 -25.415 1.00 49.59 181 SER A CA 1
ATOM 1434 C C . SER A 1 181 ? -7.136 2.058 -24.301 1.00 49.59 181 SER A C 1
ATOM 1436 O O . SER A 1 181 ? -7.165 1.361 -23.290 1.00 49.59 181 SER A O 1
ATOM 1438 N N . TRP A 1 182 ? -7.980 3.068 -24.488 1.00 43.75 182 TRP A N 1
ATOM 1439 C CA . TRP A 1 182 ? -9.177 3.232 -23.671 1.00 43.75 182 TRP A CA 1
ATOM 1440 C C . TRP A 1 182 ? -10.175 2.132 -24.073 1.00 43.75 182 TRP A C 1
ATOM 1442 O O . TRP A 1 182 ? -10.838 2.241 -25.102 1.00 43.75 182 TRP A O 1
ATOM 1452 N N . GLY A 1 183 ? -10.223 1.032 -23.313 1.00 53.16 183 GLY A N 1
ATOM 1453 C CA . GLY A 1 183 ? -11.123 -0.105 -23.547 1.00 53.16 183 GLY A CA 1
ATOM 1454 C C . GLY A 1 183 ? -10.572 -1.441 -23.033 1.00 53.16 183 GLY A C 1
ATOM 1455 O O . GLY A 1 183 ? -9.377 -1.575 -22.792 1.00 53.16 183 GLY A O 1
ATOM 1456 N N . ILE A 1 184 ? -11.442 -2.448 -22.876 1.00 40.88 184 ILE A N 1
ATOM 1457 C CA . ILE A 1 184 ? -11.030 -3.821 -22.536 1.00 40.88 184 ILE A CA 1
ATOM 1458 C C . ILE A 1 184 ? -10.457 -4.469 -23.799 1.00 40.88 184 ILE A C 1
ATOM 1460 O O . ILE A 1 184 ? -11.199 -4.990 -24.633 1.00 40.88 184 ILE A O 1
ATOM 1464 N N . GLN A 1 185 ? -9.136 -4.436 -23.961 1.00 48.50 185 GLN A N 1
ATOM 1465 C CA . GLN A 1 185 ? -8.462 -5.249 -24.966 1.00 48.50 185 GLN A CA 1
ATOM 1466 C C . GLN A 1 185 ? -8.186 -6.630 -24.359 1.00 48.50 185 GLN A C 1
ATOM 1468 O O . GLN A 1 185 ? -7.263 -6.803 -23.569 1.00 48.50 185 GLN A O 1
ATOM 1473 N N . MET A 1 186 ? -9.016 -7.623 -24.697 1.00 41.59 186 MET A N 1
ATOM 1474 C CA . MET A 1 186 ? -8.737 -9.016 -24.341 1.00 41.59 186 MET A CA 1
ATOM 1475 C C . MET A 1 186 ? -7.633 -9.544 -25.260 1.00 41.59 186 MET A C 1
ATOM 1477 O O . MET A 1 186 ? -7.874 -9.831 -26.432 1.00 41.59 186 MET A O 1
ATOM 1481 N N . GLY A 1 187 ? -6.415 -9.626 -24.735 1.00 57.59 187 GLY A N 1
ATOM 1482 C CA . GLY A 1 187 ? -5.241 -10.161 -25.417 1.00 57.59 187 GLY A CA 1
ATOM 1483 C C . GLY A 1 187 ? -4.341 -10.912 -24.441 1.00 57.59 187 GLY A C 1
ATOM 1484 O O . GLY A 1 187 ? -4.426 -10.717 -23.230 1.00 57.59 187 GLY A O 1
ATOM 1485 N N . THR A 1 188 ? -3.490 -11.792 -24.968 1.00 51.62 188 THR A N 1
ATOM 1486 C CA . THR A 1 188 ? -2.376 -12.365 -24.208 1.00 51.62 188 THR A CA 1
ATOM 1487 C C . THR A 1 188 ? -1.302 -11.299 -24.063 1.00 51.62 188 THR A C 1
ATOM 1489 O O . THR A 1 188 ? -0.743 -10.845 -25.063 1.00 51.62 188 THR A O 1
ATOM 1492 N N . HIS A 1 189 ? -1.039 -10.896 -22.829 1.00 60.94 189 HIS A N 1
ATOM 1493 C CA . HIS A 1 189 ? -0.023 -9.914 -22.488 1.00 60.94 189 HIS A CA 1
ATOM 1494 C C . HIS A 1 189 ? 1.181 -10.635 -21.881 1.00 60.94 189 HIS A C 1
ATOM 1496 O O . HIS A 1 189 ? 1.006 -11.542 -21.068 1.00 60.94 189 HIS A O 1
ATOM 1502 N N . SER A 1 190 ? 2.387 -10.263 -22.307 1.00 62.19 190 SER A N 1
ATOM 1503 C CA . SER A 1 190 ? 3.618 -10.737 -21.675 1.00 62.19 190 SER A CA 1
ATOM 1504 C C . SER A 1 190 ? 3.916 -9.846 -20.479 1.00 62.19 190 SER A C 1
ATOM 1506 O O . SER A 1 190 ? 3.981 -8.626 -20.632 1.00 62.19 190 SER A O 1
ATOM 1508 N N . PHE A 1 191 ? 4.073 -10.460 -19.313 1.00 75.25 191 PHE A N 1
ATOM 1509 C CA . PHE A 1 191 ? 4.529 -9.787 -18.104 1.00 75.25 191 PHE A CA 1
ATOM 1510 C C . PHE A 1 191 ? 6.054 -9.849 -18.049 1.00 75.25 191 PHE A C 1
ATOM 1512 O O . PHE A 1 191 ? 6.658 -10.859 -18.416 1.00 75.25 191 PHE A O 1
ATOM 1519 N N . GLU A 1 192 ? 6.661 -8.751 -17.625 1.00 82.00 192 GLU A N 1
ATOM 1520 C CA . GLU A 1 192 ? 8.049 -8.704 -17.197 1.00 82.00 192 GLU A CA 1
ATOM 1521 C C . GLU A 1 192 ? 8.067 -8.846 -15.678 1.00 82.00 192 GLU A C 1
ATOM 1523 O O . GLU A 1 192 ? 7.447 -8.047 -14.977 1.00 82.00 192 GLU A O 1
ATOM 1528 N N . ILE A 1 193 ? 8.761 -9.876 -15.201 1.00 84.62 193 ILE A N 1
ATOM 1529 C CA . ILE A 1 193 ? 8.980 -10.124 -13.777 1.00 84.62 193 ILE A CA 1
ATOM 1530 C C . ILE A 1 193 ? 10.224 -9.342 -13.375 1.00 84.62 193 ILE A C 1
ATOM 1532 O O . ILE A 1 193 ? 11.274 -9.490 -14.007 1.00 84.62 193 ILE A O 1
ATOM 1536 N N . PHE A 1 194 ? 10.099 -8.502 -12.357 1.00 88.25 194 PHE A N 1
ATOM 1537 C CA . PHE A 1 194 ? 11.205 -7.753 -11.792 1.00 88.25 194 PHE A CA 1
ATOM 1538 C C . PHE A 1 194 ? 11.543 -8.293 -10.408 1.00 88.25 194 PHE A C 1
ATOM 1540 O O . PHE A 1 194 ? 10.751 -8.174 -9.474 1.00 88.25 194 PHE A O 1
ATOM 1547 N N . GLU A 1 195 ? 12.750 -8.821 -10.261 1.00 89.06 195 GLU A N 1
ATOM 1548 C CA . GLU A 1 195 ? 13.264 -9.271 -8.973 1.00 89.06 195 GLU A CA 1
ATOM 1549 C C . GLU A 1 195 ? 13.668 -8.051 -8.148 1.00 89.06 195 GLU A C 1
ATOM 1551 O O . GLU A 1 195 ? 14.409 -7.181 -8.620 1.00 89.06 195 GLU A O 1
ATOM 1556 N N . LYS A 1 196 ? 13.175 -7.966 -6.911 1.00 88.25 196 LYS A N 1
ATOM 1557 C CA . LYS A 1 196 ? 13.635 -6.933 -5.989 1.00 88.25 196 LYS A CA 1
ATOM 1558 C C . LYS A 1 196 ? 15.072 -7.255 -5.592 1.00 88.25 196 LYS A C 1
ATOM 1560 O O . LYS A 1 196 ? 15.359 -8.353 -5.126 1.00 88.25 196 LYS A O 1
ATOM 1565 N N . LEU A 1 197 ? 15.973 -6.301 -5.780 1.00 86.38 197 LEU A N 1
ATOM 1566 C CA . LEU A 1 197 ? 17.338 -6.434 -5.302 1.00 86.38 197 LEU A CA 1
ATOM 1567 C C . LEU A 1 197 ? 17.321 -6.197 -3.791 1.00 86.38 197 LEU A C 1
ATOM 1569 O O . LEU A 1 197 ? 16.935 -5.114 -3.337 1.00 86.38 197 LEU A O 1
ATOM 1573 N N . ASP A 1 198 ? 17.703 -7.217 -3.021 1.00 70.38 198 ASP A N 1
ATOM 1574 C CA . ASP A 1 198 ? 17.854 -7.103 -1.574 1.00 70.38 198 ASP A CA 1
ATOM 1575 C C . ASP A 1 198 ? 18.863 -5.990 -1.274 1.00 70.38 198 ASP A C 1
ATOM 1577 O O . ASP A 1 198 ? 20.059 -6.095 -1.556 1.00 70.38 198 ASP A O 1
ATOM 1581 N N . ASN A 1 199 ? 18.367 -4.887 -0.715 1.00 53.25 199 ASN A N 1
ATOM 1582 C CA . ASN A 1 199 ? 19.215 -3.828 -0.192 1.00 53.25 199 ASN A CA 1
ATOM 1583 C C . ASN A 1 199 ? 19.772 -4.284 1.162 1.00 53.25 199 ASN A C 1
ATOM 1585 O O . ASN A 1 199 ? 19.341 -3.810 2.213 1.00 53.25 199 ASN A O 1
ATOM 1589 N N . ASP A 1 200 ? 20.767 -5.169 1.136 1.00 40.31 200 ASP A N 1
ATOM 1590 C CA . ASP A 1 200 ? 21.699 -5.345 2.250 1.00 40.31 200 ASP A CA 1
ATOM 1591 C C . ASP A 1 200 ? 22.530 -4.053 2.401 1.00 40.31 200 ASP A C 1
ATOM 1593 O O . ASP A 1 200 ? 23.687 -3.969 1.986 1.00 40.31 200 ASP A O 1
ATOM 1597 N N . GLY A 1 201 ? 21.933 -3.008 2.978 1.00 35.28 201 GLY A N 1
ATOM 1598 C CA . GLY A 1 201 ? 22.662 -1.840 3.470 1.00 35.28 201 GLY A CA 1
ATOM 1599 C C . GLY A 1 201 ? 22.161 -0.491 2.972 1.00 35.28 201 GLY A C 1
ATOM 1600 O O . GLY A 1 201 ? 22.715 0.092 2.042 1.00 35.28 201 GLY A O 1
ATOM 1601 N N . TRP A 1 202 ? 21.227 0.090 3.721 1.00 34.06 202 TRP A N 1
ATOM 1602 C CA . TRP A 1 202 ? 21.285 1.526 3.985 1.00 34.06 202 TRP A CA 1
ATOM 1603 C C . TRP A 1 202 ? 22.279 1.741 5.140 1.00 34.06 202 TRP A C 1
ATOM 1605 O O . TRP A 1 202 ? 21.961 1.447 6.289 1.00 34.06 202 TRP A O 1
ATOM 1615 N N . ASN A 1 203 ? 23.499 2.190 4.822 1.00 31.92 203 ASN A N 1
ATOM 1616 C CA . ASN A 1 203 ? 24.442 2.792 5.780 1.00 31.92 203 ASN A CA 1
ATOM 1617 C C . ASN A 1 203 ? 24.383 4.316 5.663 1.00 31.92 203 ASN A C 1
ATOM 1619 O O . ASN A 1 203 ? 24.382 4.802 4.508 1.00 31.92 203 ASN A O 1
#

Foldseek 3Di:
DFDKDWDKDKAFADDPVPTQAIKIKTFDIDTDDVPDQFDKGDIQAFKIWTFRDDDPFKTKTFIAGNVPGTQGIDIDGPDPDDDDCPPDDGHHDQAAWWDWPFKIWGKDKHFQPVPPDVRTITWIWIWTWMDGPPDPDTWTFPTKGADPSQQWIWTDTNNFWIWTFGADPQGTKTFTDPHPDPDDDPDDTDIIGIGGDPPPDPD

Secondary structure (DSSP, 8-state):
---EEEEEEEEESS-TTT---EEEEEEEEEE--TT-TTEEEEBSTTEEEEEEEE-SSEEEEEEEETTTEEEEEEEEE--SSPPP-TTS-PPPPS-EEEE-SS-EEEEEEEE-GGG--TT---PEEEEEEEE-TT---EEEEEEEEEETTTTEEEEEETTTEEEEEEE-SS-EEEE--SS--SS------PPEEEEEP------

Sequence (203 aa):
ETLYVSANAWLYFDDPNESNEFIGYKFDQRPYLDTAPNFLFEGSGDAFFRVTSWTSTAIVGEWYSKVYGRVGTVQLVRSNGFFNMDSQMLLPGLSGQYQGPMWELDLTVRGNSDDFNEGGFYLLRVAGVGRIPDLTAAHPISAGTYDFYTNTIAIEMDGQRIGLGNLDHEGLDLFWPGKQSWGIQMGTHSFEIFEKLDNDGWN

Radius of gyration: 20.0 Å; chains: 1; bounding box: 48×30×57 Å